Protein AF-A0A7J9JDZ5-F1 (afdb_monomer)

Secondary structure (DSSP, 8-state):
-HHHHHHHHTT--TT-EEEEEESHHHHHHHHHHHHHGGG--EEEEEE-SHHIIIIITSS-EEEEEETTEEEEEEEE---S-B---GGGGGGS-HHHHHHHHHHHHHHHHHH-HHHHHHHHHHHHHHH--HHHHHHHHHHHTTS---SS--SSHHHHHHHHHHHHTTT------HHHHHHHHHHHHHHHHHHHHH-TT-SSGGGGGGTTHHHHHHHHHHH-BTTB-HHHHHHHHHHHHHHHHHHTT-S-HHHHHHHHHHHHHTT--SS--TT--HHHHHHHHTT-TT-BTTB--EEEE-SSTT-EEEES-S-HHHHHHHHHHH---

Structure (mmCIF, N/CA/C/O backbone):
data_AF-A0A7J9JDZ5-F1
#
_entry.id   AF-A0A7J9JDZ5-F1
#
loop_
_atom_site.group_PDB
_atom_site.id
_atom_site.type_symbol
_atom_site.label_atom_id
_atom_site.label_alt_id
_atom_site.label_comp_id
_atom_site.label_asym_id
_atom_site.label_entity_id
_atom_site.label_seq_id
_atom_site.pdbx_PDB_ins_code
_atom_site.Cartn_x
_atom_site.Cartn_y
_atom_site.Cartn_z
_atom_site.occupancy
_atom_site.B_iso_or_equiv
_atom_site.auth_seq_id
_atom_site.auth_comp_id
_atom_site.auth_asym_id
_atom_site.auth_atom_id
_atom_site.pdbx_PDB_model_num
ATOM 1 N N . MET A 1 1 ? 13.372 10.792 -18.628 1.00 85.94 1 MET A N 1
ATOM 2 C CA . MET A 1 1 ? 13.812 10.276 -19.942 1.00 85.94 1 MET A CA 1
ATOM 3 C C . MET A 1 1 ? 15.050 9.382 -19.885 1.00 85.94 1 MET A C 1
ATOM 5 O O . MET A 1 1 ? 15.079 8.451 -20.669 1.00 85.94 1 MET A O 1
ATOM 9 N N . LYS A 1 2 ? 15.978 9.537 -18.919 1.00 97.88 2 LYS A N 1
ATOM 10 C CA . LYS A 1 2 ? 17.239 8.760 -18.815 1.00 97.88 2 LYS A CA 1
ATOM 11 C C . LYS A 1 2 ? 17.184 7.266 -19.193 1.00 97.88 2 LYS A C 1
ATOM 13 O O . LYS A 1 2 ? 18.073 6.801 -19.894 1.00 97.88 2 LYS A O 1
ATOM 18 N N . VAL A 1 3 ? 16.179 6.511 -18.730 1.00 98.31 3 VAL A N 1
ATOM 19 C CA . VAL A 1 3 ? 16.043 5.074 -19.063 1.00 98.31 3 VAL A CA 1
ATOM 20 C C . VAL A 1 3 ? 15.794 4.865 -20.561 1.00 98.31 3 VAL A C 1
ATOM 22 O O . VAL A 1 3 ? 16.431 4.012 -21.172 1.00 98.31 3 VAL A O 1
ATOM 25 N N . PHE A 1 4 ? 14.911 5.664 -21.163 1.00 98.56 4 PHE A N 1
ATOM 26 C CA . PHE A 1 4 ? 14.637 5.617 -22.600 1.00 98.56 4 PHE A CA 1
ATOM 27 C C . PHE A 1 4 ? 15.853 6.051 -23.415 1.00 98.56 4 PHE A C 1
ATOM 29 O O . PHE A 1 4 ? 16.204 5.367 -24.371 1.00 98.56 4 PHE A O 1
ATOM 36 N N . ASP A 1 5 ? 16.517 7.135 -23.003 1.00 98.56 5 ASP A N 1
ATOM 37 C CA . ASP A 1 5 ? 17.716 7.644 -23.676 1.00 98.56 5 ASP A CA 1
ATOM 38 C C . ASP A 1 5 ? 18.792 6.550 -23.714 1.00 98.56 5 ASP A C 1
ATOM 40 O O . ASP A 1 5 ? 19.264 6.171 -24.786 1.00 98.56 5 ASP A O 1
ATOM 44 N N . LYS A 1 6 ? 19.065 5.920 -22.562 1.00 98.62 6 LYS A N 1
ATOM 45 C CA . LYS A 1 6 ? 20.019 4.813 -22.462 1.00 98.62 6 LYS A CA 1
ATOM 46 C C . LYS A 1 6 ? 19.635 3.615 -23.336 1.00 98.62 6 LYS A C 1
ATOM 48 O O . LYS A 1 6 ? 20.502 3.032 -23.985 1.00 98.62 6 LYS A O 1
ATOM 53 N N . ALA A 1 7 ? 18.357 3.236 -23.357 1.00 98.50 7 ALA A N 1
ATOM 54 C CA . ALA A 1 7 ? 17.875 2.118 -24.166 1.00 98.50 7 ALA A CA 1
ATOM 55 C C . ALA A 1 7 ? 18.051 2.374 -25.675 1.00 98.50 7 ALA A C 1
ATOM 57 O O . ALA A 1 7 ? 18.469 1.474 -26.406 1.00 98.50 7 ALA A O 1
ATOM 58 N N . ILE A 1 8 ? 17.791 3.604 -26.133 1.00 98.50 8 ILE A N 1
ATOM 59 C CA . ILE A 1 8 ? 17.953 4.018 -27.535 1.00 98.50 8 ILE A CA 1
ATOM 60 C C . ILE A 1 8 ? 19.436 4.105 -27.913 1.00 98.50 8 ILE A C 1
ATOM 62 O O . ILE A 1 8 ? 19.833 3.569 -28.947 1.00 98.50 8 ILE A O 1
ATOM 66 N N . GLU A 1 9 ? 20.268 4.725 -27.072 1.00 98.62 9 GLU A N 1
ATOM 67 C CA . GLU A 1 9 ? 21.723 4.815 -27.269 1.00 98.62 9 GLU A CA 1
ATOM 68 C C . GLU A 1 9 ? 22.368 3.430 -27.389 1.00 98.62 9 GLU A C 1
ATOM 70 O O . GLU A 1 9 ? 23.235 3.206 -28.234 1.00 98.62 9 GLU A O 1
ATOM 75 N N . SER A 1 10 ? 21.913 2.478 -26.570 1.00 98.62 10 SER A N 1
ATOM 76 C CA . SER A 1 10 ? 22.345 1.079 -26.613 1.00 98.62 10 SER A CA 1
ATOM 77 C C . SER A 1 10 ? 21.663 0.250 -27.705 1.00 98.62 10 SER A C 1
ATOM 79 O O . SER A 1 10 ? 21.951 -0.939 -27.816 1.00 98.62 10 SER A O 1
ATOM 81 N N . ARG A 1 11 ? 20.808 0.866 -28.533 1.00 98.38 11 ARG A N 1
ATOM 82 C CA . ARG A 1 11 ? 20.099 0.234 -29.656 1.00 98.38 11 ARG A CA 1
ATOM 83 C C . ARG A 1 11 ? 19.308 -1.010 -29.242 1.00 98.38 11 ARG A C 1
ATOM 85 O O . ARG A 1 11 ? 19.261 -1.985 -29.989 1.00 98.38 11 ARG A O 1
ATOM 92 N N . LEU A 1 12 ? 18.698 -0.979 -28.055 1.00 98.75 12 LEU A N 1
ATOM 93 C CA . LEU A 1 12 ? 17.811 -2.052 -27.614 1.00 98.75 12 LEU A CA 1
ATOM 94 C C . LEU A 1 12 ? 16.600 -2.148 -28.551 1.00 98.75 12 LEU A C 1
ATOM 96 O O . LEU A 1 12 ? 16.031 -1.134 -28.959 1.00 98.75 12 LEU A O 1
ATOM 100 N N . ASP A 1 13 ? 16.204 -3.375 -28.876 1.00 98.44 13 ASP A N 1
ATOM 101 C CA . ASP A 1 13 ? 15.053 -3.665 -29.728 1.00 98.44 13 ASP A CA 1
ATOM 102 C C . ASP A 1 13 ? 13.880 -4.264 -28.929 1.00 98.44 13 ASP A C 1
ATOM 104 O O . ASP A 1 13 ? 13.924 -4.400 -27.707 1.00 98.44 13 ASP A O 1
ATOM 108 N N . ARG A 1 14 ? 12.797 -4.632 -29.624 1.00 98.31 14 ARG A N 1
ATOM 109 C CA . ARG A 1 14 ? 11.554 -5.128 -29.004 1.00 98.31 14 ARG A CA 1
ATOM 110 C C . ARG A 1 14 ? 11.692 -6.471 -28.272 1.00 98.31 14 ARG A C 1
ATOM 112 O O . ARG A 1 14 ? 10.744 -6.890 -27.615 1.00 98.31 14 ARG A O 1
ATOM 119 N N . ARG A 1 15 ? 12.815 -7.174 -28.422 1.00 98.44 15 ARG A N 1
ATOM 120 C CA . ARG A 1 15 ? 13.128 -8.432 -27.732 1.00 98.44 15 ARG A CA 1
ATOM 121 C C . ARG A 1 15 ? 13.965 -8.222 -26.473 1.00 98.44 15 ARG A C 1
ATOM 123 O O . ARG A 1 15 ? 14.227 -9.205 -25.786 1.00 98.44 15 ARG A O 1
ATOM 130 N N . CYS A 1 16 ? 14.376 -6.991 -26.155 1.00 98.75 16 CYS A N 1
ATOM 131 C CA . CYS A 1 16 ? 15.069 -6.732 -24.899 1.00 98.75 16 CYS A CA 1
ATOM 132 C C . CYS A 1 16 ? 14.164 -7.020 -23.692 1.00 98.75 16 CYS A C 1
ATOM 134 O O . CYS A 1 16 ? 12.936 -6.944 -23.785 1.00 98.75 16 CYS A O 1
ATOM 136 N N . THR A 1 17 ? 14.791 -7.274 -22.546 1.00 98.81 17 THR A N 1
ATOM 137 C CA . THR A 1 17 ? 14.101 -7.432 -21.265 1.00 98.81 17 THR A CA 1
ATOM 138 C C . THR A 1 17 ? 14.648 -6.417 -20.278 1.00 98.81 17 THR A C 1
ATOM 140 O O . THR A 1 17 ? 15.858 -6.351 -20.065 1.00 98.81 17 THR A O 1
ATOM 143 N N . PHE A 1 18 ? 13.769 -5.634 -19.664 1.00 98.88 18 PHE A N 1
ATOM 144 C CA . PHE A 1 18 ? 14.145 -4.763 -18.555 1.00 98.88 18 PHE A CA 1
ATOM 145 C C . PHE A 1 18 ? 14.113 -5.556 -17.242 1.00 98.88 18 PHE A C 1
ATOM 147 O O . PHE A 1 18 ? 13.209 -6.354 -17.006 1.00 98.88 18 PHE A O 1
ATOM 154 N N . VAL A 1 19 ? 15.103 -5.351 -16.376 1.00 98.88 19 VAL A N 1
ATOM 155 C CA . VAL A 1 19 ? 15.173 -6.004 -15.060 1.00 98.88 19 VAL A CA 1
ATOM 156 C C . VAL A 1 19 ? 15.009 -4.930 -13.994 1.00 98.88 19 VAL A C 1
ATOM 158 O O . VAL A 1 19 ? 15.863 -4.056 -13.854 1.00 98.88 19 VAL A O 1
ATOM 161 N N . ALA A 1 20 ? 13.900 -4.967 -13.258 1.00 98.75 20 ALA A N 1
ATOM 162 C CA . ALA A 1 20 ? 13.652 -4.064 -12.142 1.00 98.75 20 ALA A CA 1
ATOM 163 C C . ALA A 1 20 ? 14.274 -4.642 -10.862 1.00 98.75 20 ALA A C 1
ATOM 165 O O . ALA A 1 20 ? 13.637 -5.424 -10.165 1.00 98.75 20 ALA A O 1
ATOM 166 N N . LEU A 1 21 ? 15.528 -4.281 -10.579 1.00 98.75 21 LEU A N 1
ATOM 167 C CA . LEU A 1 21 ? 16.235 -4.671 -9.355 1.00 98.75 21 LEU A CA 1
ATOM 168 C C . LEU A 1 21 ? 16.164 -3.538 -8.325 1.00 98.75 21 LEU A C 1
ATOM 170 O O . LEU A 1 21 ? 16.843 -2.521 -8.480 1.00 98.75 21 LEU A O 1
ATOM 174 N N . GLY A 1 22 ? 15.339 -3.695 -7.290 1.00 98.44 22 GLY A N 1
ATOM 175 C CA . GLY A 1 22 ? 15.199 -2.693 -6.233 1.00 98.44 22 GLY A CA 1
ATOM 176 C C . GLY A 1 22 ? 13.865 -2.753 -5.488 1.00 98.44 22 GLY A C 1
ATOM 177 O O . GLY A 1 22 ? 13.127 -3.730 -5.565 1.00 98.44 22 GLY A O 1
ATOM 178 N N . GLY A 1 23 ? 13.543 -1.680 -4.761 1.00 98.19 23 GLY A N 1
ATOM 179 C CA . GLY A 1 23 ? 12.236 -1.508 -4.117 1.00 98.19 23 GLY A CA 1
ATOM 180 C C . GLY A 1 23 ? 11.130 -1.058 -5.080 1.00 98.19 23 GLY A C 1
ATOM 181 O O . GLY A 1 23 ? 11.342 -0.922 -6.286 1.00 98.19 23 GLY A O 1
ATOM 182 N N . GLY A 1 24 ? 9.955 -0.740 -4.529 1.00 97.44 24 GLY A N 1
ATOM 183 C CA . GLY A 1 24 ? 8.766 -0.364 -5.309 1.00 97.44 24 GLY A CA 1
ATOM 184 C C . GLY A 1 24 ? 8.961 0.838 -6.237 1.00 97.44 24 GLY A C 1
ATOM 185 O O . GLY A 1 24 ? 8.431 0.844 -7.339 1.00 97.44 24 GLY A O 1
ATOM 186 N N . VAL A 1 25 ? 9.804 1.809 -5.862 1.00 97.31 25 VAL A N 1
ATOM 187 C CA . VAL A 1 25 ? 10.149 2.948 -6.737 1.00 97.31 25 VAL A CA 1
ATOM 188 C C . VAL A 1 25 ? 10.800 2.474 -8.041 1.00 97.31 25 VAL A C 1
ATOM 190 O O . VAL A 1 25 ? 10.426 2.926 -9.122 1.00 97.31 25 VAL A O 1
ATOM 193 N N . ILE A 1 26 ? 11.757 1.542 -7.958 1.00 98.50 26 ILE A N 1
ATOM 194 C CA . ILE A 1 26 ? 12.403 0.967 -9.144 1.00 98.50 26 ILE A CA 1
ATOM 195 C C . ILE A 1 26 ? 11.412 0.100 -9.918 1.00 98.50 26 ILE A C 1
ATOM 197 O O . ILE A 1 26 ? 11.374 0.197 -11.143 1.00 98.50 26 ILE A O 1
ATOM 201 N N . GLY A 1 27 ? 10.595 -0.694 -9.223 1.00 98.56 27 GLY A N 1
ATOM 202 C CA . GLY A 1 27 ? 9.544 -1.510 -9.831 1.00 98.56 27 GLY A CA 1
ATOM 203 C C . GLY A 1 27 ? 8.580 -0.687 -10.689 1.00 98.56 27 GLY A C 1
ATOM 204 O O . GLY A 1 27 ? 8.399 -0.990 -11.869 1.00 98.56 27 GLY A O 1
ATOM 205 N N . ASP A 1 28 ? 8.027 0.389 -10.130 1.00 98.38 28 ASP A N 1
ATOM 206 C CA . ASP A 1 28 ? 7.063 1.260 -10.805 1.00 98.38 28 ASP A CA 1
ATOM 207 C C . ASP A 1 28 ? 7.698 1.995 -11.993 1.00 98.38 28 ASP A C 1
ATOM 209 O O . ASP A 1 28 ? 7.141 1.990 -13.096 1.00 98.38 28 ASP A O 1
ATOM 213 N N . MET A 1 29 ? 8.885 2.584 -11.802 1.00 98.62 29 MET A N 1
ATOM 214 C CA . MET A 1 29 ? 9.582 3.335 -12.852 1.00 98.62 29 MET A CA 1
ATOM 215 C C . MET A 1 29 ? 10.056 2.433 -13.996 1.00 98.62 29 MET A C 1
ATOM 217 O O . MET A 1 29 ? 9.885 2.775 -15.168 1.00 98.62 29 MET A O 1
ATOM 221 N N . CYS A 1 30 ? 10.665 1.289 -13.671 1.00 98.75 30 CYS A N 1
ATOM 222 C CA . CYS A 1 30 ? 11.165 0.332 -14.656 1.00 98.75 30 CYS A CA 1
ATOM 223 C C . CYS A 1 30 ? 10.008 -0.323 -15.413 1.00 98.75 30 CYS A C 1
ATOM 225 O O . CYS A 1 30 ? 10.045 -0.389 -16.641 1.00 98.75 30 CYS A O 1
ATOM 227 N N . GLY A 1 31 ? 8.947 -0.721 -14.705 1.00 98.69 31 GLY A N 1
ATOM 228 C CA . GLY A 1 31 ? 7.746 -1.282 -15.314 1.00 98.69 31 GLY A CA 1
ATOM 229 C C . GLY A 1 31 ? 7.058 -0.298 -16.263 1.00 98.69 31 GLY A C 1
ATOM 230 O O . GLY A 1 31 ? 6.699 -0.673 -17.378 1.00 98.69 31 GLY A O 1
ATOM 231 N N . PHE A 1 32 ? 6.953 0.983 -15.890 1.00 98.69 32 PHE A N 1
ATOM 232 C CA . PHE A 1 32 ? 6.351 1.998 -16.760 1.00 98.69 32 PHE A CA 1
ATOM 233 C C . PHE A 1 32 ? 7.227 2.297 -17.981 1.00 98.69 32 PHE A C 1
ATOM 235 O O . PHE A 1 32 ? 6.722 2.482 -19.095 1.00 98.69 32 PHE A O 1
ATOM 242 N N . ALA A 1 33 ? 8.551 2.294 -17.797 1.00 98.69 33 ALA A N 1
ATOM 243 C CA . ALA A 1 33 ? 9.492 2.393 -18.902 1.00 98.69 33 ALA A CA 1
ATOM 244 C C . ALA A 1 33 ? 9.367 1.192 -19.853 1.00 98.69 33 ALA A C 1
ATOM 246 O O . ALA A 1 33 ? 9.296 1.397 -21.061 1.00 98.69 33 ALA A O 1
ATOM 247 N N . ALA A 1 34 ? 9.257 -0.034 -19.338 1.00 98.75 34 ALA A N 1
ATOM 248 C CA . ALA A 1 34 ? 9.057 -1.234 -20.147 1.00 98.75 34 ALA A CA 1
ATOM 249 C C . ALA A 1 34 ? 7.720 -1.213 -20.906 1.00 98.75 34 ALA A C 1
ATOM 251 O O . ALA A 1 34 ? 7.684 -1.537 -22.092 1.00 98.75 34 ALA A O 1
ATOM 252 N N . ALA A 1 35 ? 6.642 -0.751 -20.265 1.00 98.69 35 ALA A N 1
ATOM 253 C CA . ALA A 1 35 ? 5.330 -0.587 -20.892 1.00 98.69 35 ALA A CA 1
ATOM 254 C C . ALA A 1 35 ? 5.357 0.407 -22.069 1.00 98.69 35 ALA A C 1
ATOM 256 O O . ALA A 1 35 ? 4.650 0.237 -23.063 1.00 98.69 35 ALA A O 1
ATOM 257 N N . SER A 1 36 ? 6.180 1.453 -21.957 1.00 98.62 36 SER A N 1
ATOM 258 C CA . SER A 1 36 ? 6.209 2.571 -22.906 1.00 98.62 36 SER A CA 1
ATOM 259 C C . SER A 1 36 ? 7.259 2.405 -24.009 1.00 98.62 36 SER A C 1
ATOM 261 O O . SER A 1 36 ? 7.020 2.780 -25.162 1.00 98.62 36 SER A O 1
ATOM 263 N N . PHE A 1 37 ? 8.432 1.852 -23.685 1.00 98.69 37 PHE A N 1
ATOM 264 C CA . PHE A 1 37 ? 9.548 1.714 -24.617 1.00 98.69 37 PHE A CA 1
ATOM 265 C C . PHE A 1 37 ? 9.153 0.807 -25.783 1.00 98.69 37 PHE A C 1
ATOM 267 O O . PHE A 1 37 ? 8.683 -0.309 -25.584 1.00 98.69 37 PHE A O 1
ATOM 274 N N . LEU A 1 38 ? 9.279 1.319 -27.012 1.00 98.25 38 LEU A N 1
ATOM 275 C CA . LEU A 1 38 ? 8.838 0.641 -28.241 1.00 98.25 38 LEU A CA 1
ATOM 276 C C . LEU A 1 38 ? 7.397 0.085 -28.171 1.00 98.25 38 LEU A C 1
ATOM 278 O O . LEU A 1 38 ? 7.069 -0.886 -28.859 1.00 98.25 38 LEU A O 1
ATOM 282 N N . ARG A 1 39 ? 6.531 0.749 -27.387 1.00 98.50 39 ARG A N 1
ATOM 283 C CA . ARG A 1 39 ? 5.137 0.363 -27.098 1.00 98.50 39 ARG A CA 1
ATOM 284 C C . ARG A 1 39 ? 4.992 -0.985 -26.379 1.00 98.50 39 ARG A C 1
ATOM 286 O O . ARG A 1 39 ? 4.007 -1.688 -26.601 1.00 98.50 39 ARG A O 1
ATOM 293 N N . GLY A 1 40 ? 5.973 -1.345 -25.560 1.00 98.50 40 GLY A N 1
ATOM 294 C CA . GLY A 1 40 ? 5.953 -2.546 -24.737 1.00 98.50 40 GLY A CA 1
ATOM 295 C C . GLY A 1 40 ? 7.103 -3.483 -25.079 1.00 98.50 40 GLY A C 1
ATOM 296 O O . GLY A 1 40 ? 7.184 -4.003 -26.198 1.00 98.50 40 GLY A O 1
ATOM 297 N N . VAL A 1 41 ? 7.949 -3.728 -24.084 1.00 98.81 41 VAL A N 1
ATOM 298 C CA . VAL A 1 41 ? 8.982 -4.768 -24.070 1.00 98.81 41 VAL A CA 1
ATOM 299 C C . VAL A 1 41 ? 8.868 -5.588 -22.792 1.00 98.81 41 VAL A C 1
ATOM 301 O O . VAL A 1 41 ? 8.321 -5.127 -21.793 1.00 98.81 41 VAL A O 1
ATOM 304 N N . ASN A 1 42 ? 9.413 -6.800 -22.800 1.00 98.81 42 ASN A N 1
ATOM 305 C CA . ASN A 1 42 ? 9.383 -7.657 -21.621 1.00 98.81 42 ASN A CA 1
ATOM 306 C C . ASN A 1 42 ? 10.085 -6.996 -20.427 1.00 98.81 42 ASN A C 1
ATOM 308 O O . ASN A 1 42 ? 11.077 -6.280 -20.582 1.00 98.81 42 ASN A O 1
ATOM 312 N N . PHE A 1 43 ? 9.618 -7.303 -19.220 1.00 98.81 43 PHE A N 1
ATOM 313 C CA . PHE A 1 43 ? 10.360 -6.995 -18.004 1.00 98.81 43 PHE A CA 1
ATOM 314 C C . PHE A 1 43 ? 10.128 -8.032 -16.909 1.00 98.81 43 PHE A C 1
ATOM 316 O O .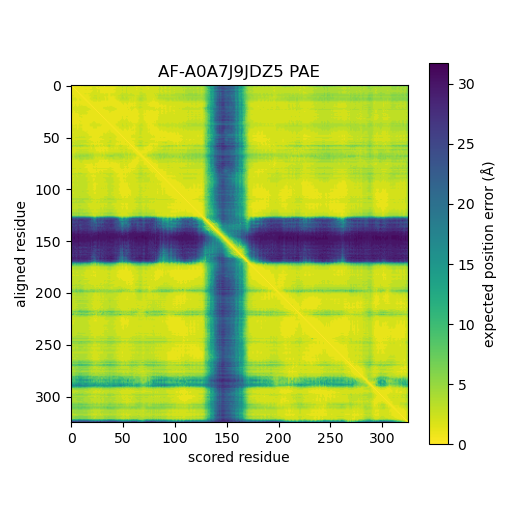 PHE A 1 43 ? 9.153 -8.783 -16.950 1.00 98.81 43 PHE A O 1
ATOM 323 N N . VAL A 1 44 ? 11.036 -8.067 -15.940 1.00 98.75 44 VAL A N 1
ATOM 324 C CA . VAL A 1 44 ? 10.964 -8.915 -14.743 1.00 98.75 44 VAL A CA 1
ATOM 325 C C . VAL A 1 44 ? 11.167 -8.067 -13.490 1.00 98.75 44 VAL A C 1
ATOM 327 O O . VAL A 1 44 ? 11.878 -7.060 -13.527 1.00 98.75 44 VAL A O 1
ATOM 330 N N . GLN A 1 45 ? 10.547 -8.478 -12.386 1.00 98.81 45 GLN A N 1
ATOM 331 C CA . GLN A 1 45 ? 10.695 -7.841 -11.075 1.00 98.81 45 GLN A CA 1
ATOM 332 C C . GLN A 1 45 ? 11.642 -8.662 -10.196 1.00 98.81 45 GLN A C 1
ATOM 334 O O . GLN A 1 45 ? 11.425 -9.860 -10.020 1.00 98.81 45 GLN A O 1
ATOM 339 N N . ILE A 1 46 ? 12.647 -8.011 -9.611 1.00 98.75 46 ILE A N 1
ATOM 340 C CA . ILE A 1 46 ? 13.515 -8.565 -8.564 1.00 98.75 46 ILE A CA 1
ATOM 341 C C . ILE A 1 46 ? 13.410 -7.630 -7.344 1.00 98.75 46 ILE A C 1
ATOM 343 O O . ILE A 1 46 ? 14.230 -6.718 -7.183 1.00 98.75 46 ILE A O 1
ATOM 347 N N . PRO A 1 47 ? 12.340 -7.773 -6.537 1.00 98.69 47 PRO A N 1
ATOM 348 C CA . PRO A 1 47 ? 12.065 -6.890 -5.408 1.00 98.69 47 PRO A CA 1
ATOM 349 C C . PRO A 1 47 ? 13.025 -7.105 -4.230 1.00 98.69 47 PRO A C 1
ATOM 351 O O . PRO A 1 47 ? 13.132 -8.208 -3.698 1.00 98.69 47 PRO A O 1
ATOM 354 N N . THR A 1 48 ? 13.651 -6.024 -3.759 1.00 98.31 48 THR A N 1
ATOM 355 C CA . THR A 1 48 ? 14.676 -6.060 -2.690 1.00 98.31 48 THR A CA 1
ATOM 356 C C . THR A 1 48 ? 14.244 -5.383 -1.386 1.00 98.31 48 THR A C 1
ATOM 358 O O . THR A 1 48 ? 15.073 -5.078 -0.534 1.00 98.31 48 THR A O 1
ATOM 361 N N . THR A 1 49 ? 12.957 -5.065 -1.237 1.00 98.44 49 THR A N 1
ATOM 362 C CA . THR A 1 49 ? 12.390 -4.496 -0.005 1.00 98.44 49 THR A CA 1
ATOM 363 C C . THR A 1 49 ? 11.147 -5.278 0.390 1.00 98.44 49 THR A C 1
ATOM 365 O O . THR A 1 49 ? 10.466 -5.805 -0.490 1.00 98.44 49 THR A O 1
ATOM 368 N N . VAL A 1 50 ? 10.793 -5.313 1.680 1.00 97.88 50 VAL A N 1
ATOM 369 C CA . VAL A 1 50 ? 9.554 -5.981 2.127 1.00 97.88 50 VAL A CA 1
ATOM 370 C C . VAL A 1 50 ? 8.346 -5.415 1.386 1.00 97.88 50 VAL A C 1
ATOM 372 O O . VAL A 1 50 ? 7.602 -6.172 0.778 1.00 97.88 50 VAL A O 1
ATOM 375 N N . MET A 1 51 ? 8.227 -4.085 1.320 1.00 98.00 51 MET A N 1
ATOM 376 C CA . MET A 1 51 ? 7.199 -3.373 0.549 1.00 98.00 51 MET A CA 1
ATOM 377 C C . MET A 1 51 ? 7.079 -3.878 -0.903 1.00 98.00 51 MET A C 1
ATOM 379 O O . MET A 1 51 ? 5.984 -4.027 -1.445 1.00 98.00 51 MET A O 1
ATOM 383 N N . ALA A 1 52 ? 8.207 -4.142 -1.565 1.00 98.38 52 ALA A N 1
ATOM 384 C CA . ALA A 1 52 ? 8.209 -4.639 -2.934 1.00 98.38 52 ALA A CA 1
ATOM 385 C C . ALA A 1 52 ? 7.857 -6.121 -3.031 1.00 98.38 52 ALA A C 1
ATOM 387 O O . ALA A 1 52 ? 7.102 -6.500 -3.925 1.00 98.38 52 ALA A O 1
ATOM 388 N N . GLN A 1 53 ? 8.356 -6.940 -2.110 1.00 98.62 53 GLN A N 1
ATOM 389 C CA . GLN A 1 53 ? 8.129 -8.384 -2.093 1.00 98.62 53 GLN A CA 1
ATOM 390 C C . GLN A 1 53 ? 6.678 -8.736 -1.750 1.00 98.62 53 GLN A C 1
ATOM 392 O O . GLN A 1 53 ? 6.120 -9.646 -2.351 1.00 98.62 53 GLN A O 1
ATOM 397 N N . VAL A 1 54 ? 6.047 -7.996 -0.835 1.00 98.25 54 VAL A N 1
ATOM 398 C CA . VAL A 1 54 ? 4.674 -8.266 -0.371 1.00 98.25 54 VAL A CA 1
ATOM 399 C C . VAL A 1 54 ? 3.609 -7.574 -1.220 1.00 98.25 54 VAL A C 1
ATOM 401 O O . VAL A 1 54 ? 2.462 -8.015 -1.239 1.00 98.25 54 VAL A O 1
ATOM 404 N N . ASP A 1 55 ? 3.967 -6.478 -1.900 1.00 97.88 55 ASP A N 1
ATOM 405 C CA . ASP A 1 55 ? 2.995 -5.613 -2.558 1.00 97.88 55 ASP A CA 1
ATOM 406 C C . ASP A 1 55 ? 3.434 -5.148 -3.956 1.00 97.88 55 ASP A C 1
ATOM 408 O O . ASP A 1 55 ? 2.939 -5.674 -4.956 1.00 97.88 55 ASP A O 1
ATOM 412 N N . SER A 1 56 ? 4.307 -4.144 -4.069 1.00 96.31 56 SER A N 1
ATOM 413 C CA . SER A 1 56 ? 4.444 -3.373 -5.326 1.00 96.31 56 SER A CA 1
ATOM 414 C C . SER A 1 56 ? 4.961 -4.165 -6.537 1.00 96.31 56 SER A C 1
ATOM 416 O O . SER A 1 56 ? 4.610 -3.831 -7.667 1.00 96.31 56 SER A O 1
ATOM 418 N N . SER A 1 57 ? 5.708 -5.257 -6.347 1.00 97.06 57 SER A N 1
ATOM 419 C CA . SER A 1 57 ? 6.155 -6.095 -7.474 1.00 97.06 57 SER A CA 1
ATOM 420 C C . SER A 1 57 ? 5.043 -6.945 -8.102 1.00 97.06 57 SER A C 1
ATOM 422 O O . SER A 1 57 ? 5.188 -7.397 -9.241 1.00 97.06 57 SER A O 1
ATOM 424 N N . VAL A 1 58 ? 3.921 -7.145 -7.400 1.00 96.81 58 VAL A N 1
ATOM 425 C CA . VAL A 1 58 ? 2.821 -8.012 -7.833 1.00 96.81 58 VAL A CA 1
ATOM 426 C C . VAL A 1 58 ? 1.649 -7.186 -8.378 1.00 96.81 58 VAL A C 1
ATOM 428 O O . VAL A 1 58 ? 1.091 -6.297 -7.729 1.00 96.81 58 VAL A O 1
ATOM 431 N N . GLY A 1 59 ? 1.232 -7.531 -9.597 1.00 93.44 59 GLY A N 1
ATOM 432 C CA . GLY A 1 59 ? -0.004 -7.070 -10.226 1.00 93.44 59 GLY A CA 1
ATOM 433 C C . GLY A 1 59 ? 0.127 -5.934 -11.237 1.00 93.44 59 GLY A C 1
ATOM 434 O O . GLY A 1 59 ? -0.901 -5.402 -11.665 1.00 93.44 59 GLY A O 1
ATOM 435 N N . GLY A 1 60 ? 1.346 -5.543 -11.608 1.00 95.62 60 GLY A N 1
ATOM 436 C CA . GLY A 1 60 ? 1.594 -4.764 -12.823 1.00 95.62 60 GLY A CA 1
ATOM 437 C C . GLY A 1 60 ? 1.064 -3.330 -12.816 1.00 95.62 60 GLY A C 1
ATOM 438 O O . GLY A 1 60 ? 0.870 -2.759 -13.882 1.00 95.62 60 GLY A O 1
ATOM 439 N N . LYS A 1 61 ? 0.807 -2.723 -11.651 1.00 97.19 61 LYS A N 1
ATOM 440 C CA . LYS A 1 61 ? 0.621 -1.266 -11.582 1.00 97.19 61 LYS A CA 1
ATOM 441 C C . LYS A 1 61 ? 1.998 -0.627 -11.668 1.00 97.19 61 LYS A C 1
ATOM 443 O O . LYS A 1 61 ? 2.853 -0.937 -10.856 1.00 97.19 61 LYS A O 1
ATOM 448 N N . THR A 1 62 ? 2.201 0.229 -12.659 1.00 98.12 62 THR A N 1
ATOM 449 C CA . THR A 1 62 ? 3.480 0.902 -12.900 1.00 98.12 62 THR A CA 1
ATOM 450 C C . THR A 1 62 ? 3.226 2.382 -13.127 1.00 98.12 62 THR A C 1
ATOM 452 O O . THR A 1 62 ? 2.153 2.750 -13.616 1.00 98.12 62 THR A O 1
ATOM 455 N N . GLY A 1 63 ? 4.178 3.248 -12.793 1.00 96.94 63 GLY A N 1
ATOM 456 C CA . GLY A 1 63 ? 3.990 4.673 -13.019 1.00 96.94 63 GLY A CA 1
ATOM 457 C C . GLY A 1 63 ? 5.010 5.571 -12.349 1.00 96.94 63 GLY A C 1
ATOM 458 O O . GLY A 1 63 ? 6.075 5.145 -11.910 1.00 96.94 63 GLY A O 1
ATOM 459 N N . ILE A 1 64 ? 4.666 6.852 -12.333 1.00 96.00 64 ILE A N 1
ATOM 460 C CA . ILE A 1 64 ? 5.450 7.938 -11.762 1.00 96.00 64 ILE A CA 1
ATOM 461 C C . ILE A 1 64 ? 4.533 8.950 -11.074 1.00 96.00 64 ILE A C 1
ATOM 463 O O . ILE A 1 64 ? 3.343 9.082 -11.385 1.00 96.00 64 ILE A O 1
ATOM 467 N N . ASN A 1 65 ? 5.118 9.700 -10.147 1.00 93.12 65 ASN A N 1
ATOM 468 C CA . ASN A 1 65 ? 4.445 10.803 -9.477 1.00 93.12 65 ASN A CA 1
ATOM 469 C C . ASN A 1 65 ? 4.386 12.044 -10.371 1.00 93.12 65 ASN A C 1
ATOM 471 O O . ASN A 1 65 ? 5.267 12.292 -11.195 1.00 93.12 65 ASN A O 1
ATOM 475 N N . HIS A 1 66 ? 3.368 12.861 -10.131 1.00 90.44 66 HIS A N 1
ATOM 476 C CA . HIS A 1 66 ? 3.316 14.256 -10.547 1.00 90.44 66 HIS A CA 1
ATOM 477 C C . HIS A 1 66 ? 3.493 15.134 -9.289 1.00 90.44 66 HIS A C 1
ATOM 479 O O . HIS A 1 66 ? 3.134 14.685 -8.196 1.00 90.44 66 HIS A O 1
ATOM 485 N N . PRO A 1 67 ? 3.990 16.385 -9.381 1.00 86.31 67 PRO A N 1
ATOM 486 C CA . PRO A 1 67 ? 4.082 17.271 -8.214 1.00 86.31 67 PRO A CA 1
ATOM 487 C C . PRO A 1 67 ? 2.763 17.451 -7.448 1.00 86.31 67 PRO A C 1
ATOM 489 O O . PRO A 1 67 ? 2.781 17.706 -6.253 1.00 86.31 67 PRO A O 1
ATOM 492 N N . LEU A 1 68 ? 1.627 17.284 -8.134 1.00 83.88 68 LEU A N 1
ATOM 493 C CA . LEU A 1 68 ? 0.285 17.413 -7.555 1.00 83.88 68 LEU A CA 1
ATOM 494 C C . LEU A 1 68 ? -0.315 16.097 -7.038 1.00 83.88 68 LEU A C 1
ATOM 496 O O . LEU A 1 68 ? -1.426 16.115 -6.523 1.00 83.88 68 LEU A O 1
ATOM 500 N N . GLY A 1 69 ? 0.356 14.953 -7.198 1.00 80.00 69 GLY A N 1
ATOM 501 C CA . GLY A 1 69 ? -0.181 13.701 -6.671 1.00 80.00 69 GLY A CA 1
ATOM 502 C C . GLY A 1 69 ? 0.580 12.440 -7.063 1.00 80.00 69 GLY A C 1
ATOM 503 O O . GLY A 1 69 ? 1.318 12.384 -8.056 1.00 80.00 69 GLY A O 1
ATOM 504 N N . LYS A 1 70 ? 0.379 11.407 -6.246 1.00 86.81 70 LYS A N 1
ATOM 505 C CA . LYS A 1 70 ? 1.114 10.146 -6.316 1.00 86.81 70 LYS A CA 1
ATOM 506 C C . LYS A 1 70 ? 0.571 9.227 -7.415 1.00 86.81 70 LYS A C 1
ATOM 508 O O . LYS A 1 70 ? -0.639 9.029 -7.544 1.00 86.81 70 LYS A O 1
ATOM 513 N N . ASN A 1 71 ? 1.474 8.610 -8.178 1.00 89.25 71 ASN A N 1
ATOM 514 C CA . ASN A 1 71 ? 1.176 7.586 -9.187 1.00 89.25 71 ASN A CA 1
ATOM 515 C C . ASN A 1 71 ? 0.100 7.995 -10.217 1.00 89.25 71 ASN A C 1
ATOM 517 O O . ASN A 1 71 ? -0.687 7.151 -10.652 1.00 89.25 71 ASN A O 1
ATOM 521 N N . LEU A 1 72 ? 0.010 9.281 -10.574 1.00 88.25 72 LEU A N 1
ATOM 522 C CA . LEU A 1 72 ? -1.037 9.798 -11.468 1.00 88.25 72 LEU A CA 1
ATOM 523 C C . LEU A 1 72 ? -0.808 9.447 -12.944 1.00 88.25 72 LEU A C 1
ATOM 525 O O . LEU A 1 72 ? -1.764 9.392 -13.711 1.00 88.25 72 LEU A O 1
ATOM 529 N N . ILE A 1 73 ? 0.440 9.195 -13.342 1.00 95.19 73 ILE A N 1
ATOM 530 C CA . ILE A 1 73 ? 0.813 8.856 -14.719 1.00 95.19 73 ILE A CA 1
ATOM 531 C C . ILE A 1 73 ? 1.427 7.462 -14.697 1.00 95.19 73 ILE A C 1
ATOM 533 O O . ILE A 1 73 ? 2.392 7.227 -13.973 1.00 95.19 73 ILE A O 1
ATOM 537 N N . GLY A 1 74 ? 0.881 6.529 -15.473 1.00 97.19 74 GLY A N 1
ATOM 538 C CA . GLY A 1 74 ? 1.323 5.142 -15.413 1.00 97.19 74 GLY A CA 1
ATOM 539 C C . GLY A 1 74 ? 0.647 4.220 -16.416 1.00 97.19 74 GLY A C 1
ATOM 540 O O . GLY A 1 74 ? -0.088 4.665 -17.297 1.00 97.19 74 GLY A O 1
ATOM 541 N N . ALA A 1 75 ? 0.905 2.923 -16.266 1.00 97.94 75 ALA A N 1
ATOM 542 C CA . ALA A 1 75 ? 0.323 1.862 -17.077 1.00 97.94 75 ALA A CA 1
ATOM 543 C C . ALA A 1 75 ? 0.065 0.604 -16.236 1.00 97.94 75 ALA A C 1
ATOM 545 O O . ALA A 1 75 ? 0.823 0.288 -15.314 1.00 97.94 75 ALA A O 1
ATOM 546 N N . PHE A 1 76 ? -0.979 -0.143 -16.598 1.00 97.88 76 PHE A N 1
ATOM 547 C CA . PHE A 1 76 ? -1.134 -1.534 -16.176 1.00 97.88 76 PHE A CA 1
ATOM 548 C C . PHE A 1 76 ? -0.321 -2.419 -17.130 1.00 97.88 76 PHE A C 1
ATOM 550 O O . PHE A 1 76 ? -0.668 -2.532 -18.307 1.00 97.88 76 PHE A O 1
ATOM 557 N N . TYR A 1 77 ? 0.783 -2.991 -16.649 1.00 98.50 77 TYR A N 1
ATOM 558 C CA . TYR A 1 77 ? 1.722 -3.788 -17.436 1.00 98.50 77 TYR A CA 1
ATOM 559 C C . TYR A 1 77 ? 2.354 -4.890 -16.574 1.00 98.50 77 TYR A C 1
ATOM 561 O O . TYR A 1 77 ? 3.106 -4.606 -15.641 1.00 98.50 77 TYR A O 1
ATOM 569 N N . GLN A 1 78 ? 2.015 -6.153 -16.855 1.00 98.44 78 GLN A N 1
ATOM 570 C CA . GLN A 1 78 ? 2.457 -7.293 -16.045 1.00 98.44 78 GLN A CA 1
ATOM 571 C C . GLN A 1 78 ? 3.917 -7.676 -16.334 1.00 98.44 78 GLN A C 1
ATOM 573 O O . GLN A 1 78 ? 4.309 -7.730 -17.506 1.00 98.44 78 GLN A O 1
ATOM 578 N N . PRO A 1 79 ? 4.721 -7.988 -15.301 1.00 98.44 79 PRO A N 1
ATOM 579 C CA . PRO A 1 79 ? 6.034 -8.586 -15.503 1.00 98.44 79 PRO A CA 1
ATOM 580 C C . PRO A 1 79 ? 5.899 -10.016 -16.036 1.00 98.44 79 PRO A C 1
ATOM 582 O O . PRO A 1 79 ? 4.892 -10.685 -15.817 1.00 98.44 79 PRO A O 1
ATOM 585 N N . GLN A 1 80 ? 6.943 -10.513 -16.698 1.00 98.56 80 GLN A N 1
ATOM 586 C CA . GLN A 1 80 ? 7.016 -11.918 -17.117 1.00 98.56 80 GLN A CA 1
ATOM 587 C C . GLN A 1 80 ? 7.146 -12.859 -15.912 1.00 98.56 80 GLN A C 1
ATOM 589 O O . GLN A 1 80 ? 6.618 -13.967 -15.927 1.00 98.56 80 GLN A O 1
ATOM 594 N N . CYS A 1 81 ? 7.839 -12.411 -14.864 1.00 98.25 81 CYS A N 1
ATOM 595 C CA . CYS A 1 81 ? 7.892 -13.071 -13.567 1.00 98.25 81 CYS A CA 1
ATOM 596 C C . CYS A 1 81 ? 8.291 -12.083 -12.461 1.00 98.25 81 CYS A C 1
ATOM 598 O O . CYS A 1 81 ? 8.817 -10.995 -12.725 1.00 98.25 81 CYS A O 1
ATOM 600 N N . VAL A 1 82 ? 8.049 -12.496 -11.219 1.00 98.62 82 VAL A N 1
ATOM 601 C CA . VAL A 1 82 ? 8.551 -11.848 -10.006 1.00 98.62 82 VAL A CA 1
ATOM 602 C C . VAL A 1 82 ? 9.466 -12.847 -9.307 1.00 98.62 82 VAL A C 1
ATOM 604 O O . VAL A 1 82 ? 9.046 -13.972 -9.039 1.00 98.62 82 VAL A O 1
ATOM 607 N N . LEU A 1 83 ? 10.710 -12.455 -9.039 1.00 98.56 83 LEU A N 1
ATOM 608 C CA . LEU A 1 83 ? 11.713 -13.295 -8.389 1.00 98.56 83 LEU A CA 1
ATOM 609 C C . LEU A 1 83 ? 12.029 -12.712 -7.013 1.00 98.56 83 LEU A C 1
ATOM 611 O O . LEU A 1 83 ? 12.791 -11.756 -6.895 1.00 98.56 83 LEU A O 1
ATOM 615 N N . ILE A 1 84 ? 11.395 -13.273 -5.984 1.00 98.19 84 ILE A N 1
ATOM 616 C CA . ILE A 1 84 ? 11.588 -12.850 -4.597 1.00 98.19 84 ILE A CA 1
ATOM 617 C C . ILE A 1 84 ? 12.713 -13.673 -3.980 1.00 98.19 84 ILE A C 1
ATOM 619 O O . ILE A 1 84 ? 12.563 -14.877 -3.782 1.00 98.19 84 ILE A O 1
ATOM 623 N N . ASP A 1 85 ? 13.811 -12.997 -3.664 1.00 96.81 85 ASP A N 1
ATOM 624 C CA . ASP A 1 85 ? 14.924 -13.538 -2.893 1.00 96.81 85 ASP A CA 1
ATOM 625 C C . ASP A 1 85 ? 14.911 -12.903 -1.495 1.00 96.81 85 ASP A C 1
ATOM 627 O O . ASP A 1 85 ? 15.080 -11.685 -1.346 1.00 96.81 85 ASP A O 1
ATOM 631 N N . THR A 1 86 ? 14.658 -13.720 -0.471 1.00 92.94 86 THR A N 1
ATOM 632 C CA . THR A 1 86 ? 14.560 -13.262 0.920 1.00 92.94 86 THR A CA 1
ATOM 633 C C . THR A 1 86 ? 15.888 -12.767 1.474 1.00 92.94 86 THR A C 1
ATOM 635 O O . THR A 1 86 ? 15.870 -11.907 2.351 1.00 92.94 86 THR A O 1
ATOM 638 N N . ASP A 1 87 ? 17.019 -13.216 0.928 1.00 92.31 87 ASP A N 1
ATOM 639 C CA . ASP A 1 87 ? 18.355 -12.860 1.418 1.00 92.31 87 ASP A CA 1
ATOM 640 C C . ASP A 1 87 ? 18.655 -11.376 1.150 1.00 92.31 87 ASP A C 1
ATOM 642 O O . ASP A 1 87 ? 19.407 -10.720 1.870 1.00 92.31 87 ASP A O 1
ATOM 646 N N . THR A 1 88 ? 17.981 -10.773 0.163 1.00 95.19 88 THR A N 1
ATOM 647 C CA . THR A 1 88 ? 18.076 -9.325 -0.089 1.00 95.19 88 THR A CA 1
ATOM 648 C C . THR A 1 88 ? 17.605 -8.482 1.100 1.00 95.19 88 THR A C 1
ATOM 650 O O . THR A 1 88 ? 18.051 -7.341 1.258 1.00 95.19 88 THR A O 1
ATOM 653 N N . LEU A 1 89 ? 16.756 -9.038 1.974 1.00 93.38 89 LEU A N 1
ATOM 654 C CA . LEU A 1 89 ? 16.286 -8.359 3.177 1.00 93.38 89 LEU A CA 1
ATOM 655 C C . LEU A 1 89 ? 17.368 -8.243 4.252 1.00 93.38 89 LEU A C 1
ATOM 657 O O . LEU A 1 89 ? 17.250 -7.366 5.108 1.00 93.38 89 LEU A O 1
ATOM 661 N N . ASP A 1 90 ? 18.436 -9.043 4.203 1.00 89.19 90 ASP A N 1
ATOM 662 C CA . ASP A 1 90 ? 19.499 -9.013 5.213 1.00 89.19 90 ASP A CA 1
ATOM 663 C C . ASP A 1 90 ? 20.202 -7.658 5.273 1.00 89.19 90 ASP A C 1
ATOM 665 O O . ASP A 1 90 ? 20.593 -7.207 6.348 1.00 89.19 90 ASP A O 1
ATOM 669 N N . THR A 1 91 ? 20.278 -6.971 4.132 1.00 90.88 91 THR A N 1
ATOM 670 C CA . THR A 1 91 ? 20.882 -5.635 3.999 1.00 90.88 91 THR A CA 1
ATOM 671 C C . THR A 1 91 ? 19.871 -4.488 4.100 1.00 90.88 91 THR A C 1
ATOM 673 O O . THR A 1 91 ? 20.255 -3.317 4.066 1.00 90.88 91 THR A O 1
ATOM 676 N N . LEU A 1 92 ? 18.574 -4.796 4.222 1.00 93.81 92 LEU A N 1
ATOM 677 C CA . LEU A 1 92 ? 17.514 -3.792 4.240 1.00 93.81 92 LEU A CA 1
ATOM 678 C C . LEU A 1 92 ? 17.470 -3.072 5.601 1.00 93.81 92 LEU A C 1
ATOM 680 O O . LEU A 1 92 ? 17.326 -3.752 6.621 1.00 93.81 92 LEU A O 1
ATOM 684 N N . PRO A 1 93 ? 17.506 -1.725 5.653 1.00 93.25 93 PRO A N 1
ATOM 685 C CA . PRO A 1 93 ? 17.395 -0.981 6.907 1.00 93.25 93 PRO A CA 1
ATOM 686 C C . PRO A 1 93 ? 16.099 -1.286 7.669 1.00 93.25 93 PRO A C 1
ATOM 688 O O . PRO A 1 93 ? 15.039 -1.439 7.064 1.00 93.25 93 PRO A O 1
ATOM 691 N N . ASP A 1 94 ? 16.154 -1.286 9.002 1.00 93.56 94 ASP A N 1
ATOM 692 C CA . ASP A 1 94 ? 14.996 -1.614 9.852 1.00 93.56 94 ASP A CA 1
ATOM 693 C C . ASP A 1 94 ? 13.790 -0.688 9.621 1.00 93.56 94 ASP A C 1
ATOM 695 O O . ASP A 1 94 ? 12.647 -1.135 9.665 1.00 93.56 94 ASP A O 1
ATOM 699 N N . ARG A 1 95 ? 14.024 0.592 9.296 1.00 95.69 95 ARG A N 1
ATOM 700 C CA . ARG A 1 95 ? 12.950 1.538 8.943 1.00 95.69 95 ARG A CA 1
ATOM 701 C C . ARG A 1 95 ? 12.211 1.119 7.661 1.00 95.69 95 ARG A C 1
ATOM 703 O O . ARG A 1 95 ? 10.990 1.215 7.593 1.00 95.69 95 ARG A O 1
ATOM 710 N N . GLU A 1 96 ? 12.939 0.621 6.661 1.00 97.06 96 GLU A N 1
ATOM 711 C CA . GLU A 1 96 ? 12.365 0.133 5.395 1.00 97.06 96 GLU A CA 1
ATOM 712 C C . GLU A 1 96 ? 11.658 -1.217 5.570 1.00 97.06 96 GLU A C 1
ATOM 714 O O . GLU A 1 96 ? 10.628 -1.468 4.940 1.00 97.06 96 GLU A O 1
ATOM 719 N N . LEU A 1 97 ? 12.176 -2.071 6.460 1.00 95.75 97 LEU A N 1
ATOM 720 C CA . LEU A 1 97 ? 11.499 -3.291 6.895 1.00 95.75 97 LEU A CA 1
ATOM 721 C C . LEU A 1 97 ? 10.141 -2.954 7.529 1.00 95.75 97 LEU A C 1
ATOM 723 O O . LEU A 1 97 ? 9.117 -3.431 7.043 1.00 95.75 97 LEU A O 1
ATOM 727 N N . ALA A 1 98 ? 10.137 -2.109 8.567 1.00 96.81 98 ALA A N 1
ATOM 728 C CA . ALA A 1 98 ? 8.931 -1.688 9.281 1.00 96.81 98 ALA A CA 1
ATOM 729 C C . ALA A 1 98 ? 7.906 -1.057 8.330 1.00 96.81 98 ALA A C 1
ATOM 731 O O . ALA A 1 98 ? 6.747 -1.462 8.314 1.00 96.81 98 ALA A O 1
ATOM 732 N N . SER A 1 99 ? 8.353 -0.146 7.458 1.00 97.94 99 SER A N 1
ATOM 733 C CA . SER A 1 99 ? 7.538 0.440 6.386 1.00 97.94 99 SER A CA 1
ATOM 734 C C . SER A 1 99 ? 6.837 -0.636 5.541 1.00 97.94 99 SER A C 1
ATOM 736 O O . SER A 1 99 ? 5.629 -0.572 5.329 1.00 97.94 99 SER A O 1
ATOM 738 N N . GLY A 1 100 ? 7.547 -1.683 5.112 1.00 98.12 100 GLY A N 1
ATOM 739 C CA . GLY A 1 100 ? 6.942 -2.775 4.342 1.00 98.12 100 GLY A CA 1
ATOM 740 C C . GLY A 1 100 ? 5.867 -3.575 5.087 1.00 98.12 100 GLY A C 1
ATOM 741 O O . GLY A 1 100 ? 4.949 -4.091 4.448 1.00 98.12 100 GLY A O 1
ATOM 742 N N . LEU A 1 101 ? 5.932 -3.657 6.420 1.00 98.44 101 LEU A N 1
ATOM 743 C CA . LEU A 1 101 ? 4.944 -4.383 7.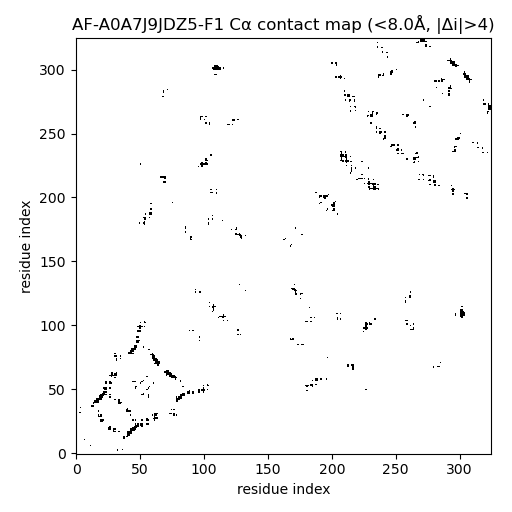226 1.00 98.44 101 LEU A CA 1
ATOM 744 C C . LEU A 1 101 ? 3.571 -3.697 7.252 1.00 98.44 101 LEU A C 1
ATOM 746 O O . LEU A 1 101 ? 2.573 -4.379 7.479 1.00 98.44 101 LEU A O 1
ATOM 750 N N . ALA A 1 102 ? 3.487 -2.399 6.941 1.00 98.69 102 ALA A N 1
ATOM 751 C CA . ALA A 1 102 ? 2.205 -1.702 6.812 1.00 98.69 102 ALA A CA 1
ATOM 752 C C . ALA A 1 102 ? 1.294 -2.372 5.764 1.00 98.69 102 ALA A C 1
ATOM 754 O O . ALA A 1 102 ? 0.102 -2.572 6.001 1.00 98.69 102 ALA A O 1
ATOM 755 N N . GLU A 1 103 ? 1.864 -2.802 4.634 1.00 98.56 103 GLU A N 1
ATOM 756 C CA . GLU A 1 103 ? 1.117 -3.514 3.591 1.00 98.56 103 GLU A CA 1
ATOM 757 C C . GLU A 1 103 ? 0.731 -4.936 4.007 1.00 98.56 103 GLU A C 1
ATOM 759 O O . GLU A 1 103 ? -0.348 -5.415 3.660 1.00 98.56 103 GLU A O 1
ATOM 764 N N . VAL A 1 104 ? 1.578 -5.606 4.791 1.00 98.62 104 VAL A N 1
ATOM 765 C CA . VAL A 1 104 ? 1.281 -6.937 5.345 1.00 98.62 104 VAL A CA 1
ATOM 766 C C . VAL A 1 104 ? 0.064 -6.865 6.276 1.00 98.62 104 VAL A C 1
ATOM 768 O O . VAL A 1 104 ? -0.863 -7.672 6.159 1.00 98.62 104 VAL A O 1
ATOM 771 N N . ILE A 1 105 ? 0.028 -5.848 7.141 1.00 98.81 105 ILE A N 1
ATOM 772 C CA . ILE A 1 105 ? -1.083 -5.569 8.064 1.00 98.81 105 ILE A CA 1
ATOM 773 C C . ILE A 1 105 ? -2.365 -5.249 7.300 1.00 98.81 105 ILE A C 1
ATOM 775 O O . ILE A 1 105 ? -3.430 -5.792 7.613 1.00 98.81 105 ILE A O 1
ATOM 779 N N . LYS A 1 106 ? -2.264 -4.438 6.242 1.00 98.81 106 LYS A N 1
ATOM 780 C CA . LYS A 1 106 ? -3.393 -4.086 5.377 1.00 98.81 106 LYS A CA 1
ATOM 781 C C . LYS A 1 106 ? -4.139 -5.322 4.866 1.00 98.81 106 LYS A C 1
ATOM 783 O O . LYS A 1 106 ? -5.366 -5.337 4.933 1.00 98.81 106 LYS A O 1
ATOM 788 N N . TYR A 1 107 ? -3.435 -6.359 4.396 1.00 98.81 107 TYR A N 1
ATOM 789 C CA . TYR A 1 107 ? -4.072 -7.592 3.906 1.00 98.81 107 TYR A CA 1
ATOM 790 C C . TYR A 1 107 ? -4.941 -8.271 4.964 1.00 98.81 107 TYR A C 1
ATOM 792 O O . TYR A 1 107 ? -6.073 -8.669 4.676 1.00 98.81 107 TYR A O 1
ATOM 800 N N . GLY A 1 108 ? -4.434 -8.343 6.196 1.00 98.69 108 GLY A N 1
ATOM 801 C CA . GLY A 1 108 ? -5.166 -8.926 7.310 1.00 98.69 108 GLY A CA 1
ATOM 802 C C . GLY A 1 108 ? -6.467 -8.176 7.613 1.00 98.69 108 GLY A C 1
ATOM 803 O O . GLY A 1 108 ? -7.519 -8.785 7.798 1.00 98.69 108 GLY A O 1
ATOM 804 N N . LEU A 1 109 ? -6.419 -6.843 7.572 1.00 98.75 109 LEU A N 1
ATOM 805 C CA . LEU A 1 109 ? -7.575 -5.986 7.841 1.00 98.75 109 LEU A CA 1
ATOM 806 C C . LEU A 1 109 ? -8.660 -6.076 6.769 1.00 98.75 109 LEU A C 1
ATOM 808 O O . LEU A 1 109 ? -9.845 -6.106 7.101 1.00 98.75 109 LEU A O 1
ATOM 812 N N . ILE A 1 110 ? -8.269 -6.099 5.493 1.00 98.50 110 ILE A N 1
ATOM 813 C CA . ILE A 1 110 ? -9.228 -5.981 4.389 1.00 98.50 110 ILE A CA 1
ATOM 814 C C . ILE A 1 110 ? -9.912 -7.296 4.030 1.00 98.50 110 ILE A C 1
ATOM 816 O O . ILE A 1 110 ? -11.016 -7.242 3.485 1.00 98.50 110 ILE A O 1
ATOM 820 N N . ARG A 1 111 ? -9.253 -8.443 4.264 1.00 98.25 111 ARG A N 1
ATOM 821 C CA . ARG A 1 111 ? -9.755 -9.732 3.761 1.00 98.25 111 ARG A CA 1
ATOM 822 C C . ARG A 1 111 ? -9.307 -11.005 4.485 1.00 98.25 111 ARG A C 1
ATOM 824 O O . ARG A 1 111 ? -9.813 -12.069 4.143 1.00 98.25 111 ARG A O 1
ATOM 831 N N . ASP A 1 112 ? -8.357 -10.944 5.418 1.00 98.62 112 ASP A N 1
ATOM 832 C CA . ASP A 1 112 ? -7.688 -12.151 5.928 1.00 98.62 112 ASP A CA 1
ATOM 833 C C . ASP A 1 112 ? -7.473 -12.104 7.449 1.00 98.62 112 ASP A C 1
ATOM 835 O O . ASP A 1 112 ? -6.367 -11.898 7.951 1.00 98.62 112 ASP A O 1
ATOM 839 N N . ALA A 1 113 ? -8.563 -12.276 8.200 1.00 98.69 113 ALA A N 1
ATOM 840 C CA . ALA A 1 113 ? -8.546 -12.186 9.660 1.00 98.69 113 ALA A CA 1
ATOM 841 C C . ALA A 1 113 ? -7.586 -13.195 10.315 1.00 98.69 113 ALA A C 1
ATOM 843 O O . ALA A 1 113 ? -6.879 -12.843 11.257 1.00 98.69 113 ALA A O 1
ATOM 844 N N . GLU A 1 114 ? -7.508 -14.422 9.789 1.00 98.75 114 GLU A N 1
ATOM 845 C CA . GLU A 1 114 ? -6.573 -15.441 10.281 1.00 98.75 114 GLU A CA 1
ATOM 846 C C . GLU A 1 114 ? -5.118 -15.007 10.071 1.00 98.75 114 GLU A C 1
ATOM 848 O O . GLU A 1 114 ? -4.271 -15.198 10.949 1.00 98.75 114 GLU A O 1
ATOM 853 N N . PHE A 1 115 ? -4.815 -14.371 8.934 1.00 98.81 115 PHE A N 1
ATOM 854 C CA . PHE A 1 115 ? -3.490 -13.811 8.707 1.00 98.81 115 PHE A CA 1
ATOM 855 C C . PHE A 1 115 ? -3.198 -12.637 9.643 1.00 98.81 115 PHE A C 1
ATOM 857 O O . PHE A 1 115 ? -2.093 -12.572 10.176 1.00 98.81 115 PHE A O 1
ATOM 864 N N . PHE A 1 116 ? -4.167 -11.762 9.917 1.00 98.88 116 PHE A N 1
ATOM 865 C CA . PHE A 1 116 ? -4.001 -10.696 10.910 1.00 98.88 116 PHE A CA 1
ATOM 866 C C . PHE A 1 116 ? -3.683 -11.259 12.306 1.00 98.88 116 PHE A C 1
ATOM 868 O O . PHE A 1 116 ? -2.726 -10.834 12.947 1.00 98.88 116 PHE A O 1
ATOM 875 N N . GLU A 1 117 ? -4.413 -12.281 12.757 1.00 98.81 117 GLU A N 1
ATOM 876 C CA . GLU A 1 117 ? -4.149 -12.955 14.037 1.00 98.81 117 GLU A CA 1
ATOM 877 C C . GLU A 1 117 ? -2.786 -13.656 14.071 1.00 98.81 117 GLU A C 1
ATOM 879 O O . GLU A 1 117 ? -2.121 -13.717 15.111 1.00 98.81 117 GLU A O 1
ATOM 884 N N . TRP A 1 118 ? -2.343 -14.201 12.937 1.00 98.75 118 TRP A N 1
ATOM 885 C CA . TRP A 1 118 ? -0.991 -14.730 12.812 1.00 98.75 118 TRP A CA 1
ATOM 886 C C . TRP A 1 118 ? 0.055 -13.619 12.957 1.00 98.75 118 TRP A C 1
ATOM 888 O O . TRP A 1 118 ? 1.059 -13.826 13.644 1.00 98.75 118 TRP A O 1
ATOM 898 N N . GLN A 1 119 ? -0.176 -12.444 12.368 1.00 98.62 119 GLN A N 1
ATOM 899 C CA . GLN A 1 119 ? 0.727 -11.298 12.486 1.00 98.62 119 GLN A CA 1
ATOM 900 C C . GLN A 1 119 ? 0.805 -10.807 13.936 1.00 98.62 119 GLN A C 1
ATOM 902 O O . GLN A 1 119 ? 1.907 -10.635 14.453 1.00 98.62 119 GLN A O 1
ATOM 907 N N . GLU A 1 120 ? -0.325 -10.703 14.643 1.00 98.38 120 GLU A N 1
ATOM 908 C CA . GLU A 1 120 ? -0.354 -10.355 16.073 1.00 98.38 120 GLU A CA 1
ATOM 909 C C . GLU A 1 120 ? 0.476 -11.315 16.940 1.00 98.38 120 GLU A C 1
ATOM 911 O O . GLU A 1 120 ? 0.990 -10.913 17.980 1.00 98.38 120 GLU A O 1
ATOM 916 N N . LYS A 1 121 ? 0.640 -12.580 16.540 1.00 97.69 121 LYS A N 1
ATOM 917 C CA . LYS A 1 121 ? 1.448 -13.574 17.275 1.00 97.69 121 LYS A CA 1
ATOM 918 C C . LYS A 1 121 ? 2.925 -13.585 16.879 1.00 97.69 121 LYS A C 1
ATOM 920 O O . LYS A 1 121 ? 3.729 -14.207 17.571 1.00 97.69 121 LYS A O 1
ATOM 925 N N . ASN A 1 122 ? 3.282 -12.989 15.742 1.00 96.62 122 ASN A N 1
ATOM 926 C CA . ASN A 1 122 ? 4.614 -13.123 15.147 1.00 96.62 122 ASN A CA 1
ATOM 927 C C . ASN A 1 122 ? 5.291 -11.784 14.828 1.00 96.62 122 ASN A C 1
ATOM 929 O O . ASN A 1 122 ? 6.400 -11.811 14.300 1.00 96.62 122 ASN A O 1
ATOM 933 N N . MET A 1 123 ? 4.684 -10.641 15.161 1.00 95.75 123 MET A N 1
ATOM 934 C CA . MET A 1 123 ? 5.235 -9.320 14.843 1.00 95.75 123 MET A CA 1
ATOM 935 C C . MET A 1 123 ? 6.663 -9.137 15.372 1.00 95.75 123 MET A C 1
ATOM 937 O O . MET A 1 123 ? 7.535 -8.699 14.628 1.00 95.75 123 MET A O 1
ATOM 941 N N . GLU A 1 124 ? 6.954 -9.584 16.596 1.00 91.69 124 GLU A N 1
ATOM 942 C CA . GLU A 1 124 ? 8.300 -9.518 17.183 1.00 91.69 124 GLU A CA 1
ATOM 943 C C . GLU A 1 124 ? 9.319 -10.306 16.355 1.00 91.69 124 GLU A C 1
ATOM 945 O O . GLU A 1 124 ? 10.450 -9.870 16.182 1.00 91.69 124 GLU A O 1
ATOM 950 N N . LYS A 1 125 ? 8.915 -11.446 15.783 1.00 90.75 125 LYS A N 1
ATOM 951 C CA . LYS A 1 125 ? 9.786 -12.264 14.924 1.00 90.75 125 LYS A CA 1
ATOM 952 C C . LYS A 1 125 ? 10.037 -11.616 13.562 1.00 90.75 125 LYS A C 1
ATOM 954 O O . LYS A 1 125 ? 11.046 -11.927 12.931 1.00 90.75 125 LYS A O 1
ATOM 959 N N . LEU A 1 126 ? 9.107 -10.776 13.101 1.00 91.44 126 LEU A N 1
ATOM 960 C CA . LEU A 1 126 ? 9.216 -10.043 11.840 1.00 91.44 126 LEU A CA 1
ATOM 961 C C . LEU A 1 126 ? 10.127 -8.819 11.974 1.00 91.44 126 LEU A C 1
ATOM 963 O O . LEU A 1 126 ? 10.862 -8.532 11.036 1.00 91.44 126 LEU A O 1
ATOM 967 N N . ILE A 1 127 ? 10.099 -8.127 13.119 1.00 87.88 127 ILE A N 1
ATOM 968 C CA . ILE A 1 127 ? 10.865 -6.888 13.357 1.00 87.88 127 ILE A CA 1
ATOM 969 C C . ILE A 1 127 ? 12.203 -7.088 14.079 1.00 87.88 127 ILE A C 1
ATOM 971 O O . ILE A 1 127 ? 12.942 -6.114 14.216 1.00 87.88 127 ILE A O 1
ATOM 975 N N . ALA A 1 128 ? 12.488 -8.292 14.590 1.00 76.44 128 ALA A N 1
ATOM 976 C CA . ALA A 1 128 ? 13.688 -8.561 15.379 1.00 76.44 128 ALA A CA 1
ATOM 977 C C . ALA A 1 128 ? 14.954 -8.136 14.623 1.00 76.44 128 ALA A C 1
ATOM 979 O O . ALA A 1 128 ? 15.223 -8.628 13.527 1.00 76.44 128 ALA A O 1
ATOM 980 N N . SER A 1 129 ? 15.740 -7.244 15.226 1.00 63.88 129 SER A N 1
ATOM 981 C CA . SER A 1 129 ? 17.078 -6.888 14.750 1.00 63.88 129 SER A CA 1
ATOM 982 C C . SER A 1 129 ? 18.152 -7.422 15.703 1.00 63.88 129 SER A C 1
ATOM 984 O O . SER A 1 129 ? 17.853 -7.898 16.799 1.00 63.88 129 SER A O 1
ATOM 986 N N . ILE A 1 130 ? 19.426 -7.338 15.299 1.00 52.00 130 ILE A N 1
ATOM 987 C CA . ILE A 1 130 ? 20.597 -7.778 16.094 1.00 52.00 130 ILE A CA 1
ATOM 988 C C . ILE A 1 130 ? 20.570 -7.266 17.528 1.00 52.00 130 ILE A C 1
ATOM 990 O O . ILE A 1 130 ? 20.965 -7.967 18.460 1.00 52.00 130 ILE A O 1
ATOM 994 N N . VAL A 1 131 ? 20.138 -6.017 17.694 1.00 49.62 131 VAL A N 1
ATOM 995 C CA . VAL A 1 131 ? 20.195 -5.315 18.975 1.00 49.62 131 VAL A CA 1
ATOM 996 C C . VAL A 1 131 ? 19.210 -5.923 19.975 1.00 49.62 131 VAL A C 1
ATOM 998 O O . VAL A 1 131 ? 19.523 -5.993 21.164 1.00 49.62 131 VAL A O 1
ATOM 1001 N N . ASP A 1 132 ? 18.072 -6.428 19.494 1.00 50.56 132 ASP A N 1
ATOM 1002 C CA . ASP A 1 132 ? 17.031 -7.016 20.338 1.00 50.56 132 ASP A CA 1
ATOM 1003 C C . ASP A 1 132 ? 17.459 -8.396 20.881 1.00 50.56 132 ASP A C 1
ATOM 1005 O O . ASP A 1 132 ? 17.160 -8.721 22.030 1.00 50.56 132 ASP A O 1
ATOM 1009 N N . ASP A 1 133 ? 18.242 -9.169 20.117 1.00 45.72 133 ASP A N 1
ATOM 1010 C CA . ASP A 1 133 ? 18.698 -10.508 20.526 1.00 45.72 133 ASP A CA 1
ATOM 1011 C C . ASP A 1 133 ? 19.920 -10.473 21.473 1.00 45.72 133 ASP A C 1
ATOM 1013 O O . ASP A 1 133 ? 20.108 -11.336 22.338 1.00 45.72 133 ASP A O 1
ATOM 1017 N N . TYR A 1 134 ? 20.739 -9.417 21.389 1.00 42.97 134 TYR A N 1
ATOM 1018 C CA . TYR A 1 134 ? 21.856 -9.200 22.316 1.00 42.97 134 TYR A CA 1
ATOM 1019 C C . TYR A 1 134 ? 21.380 -8.927 23.750 1.00 42.97 134 TYR A C 1
ATOM 1021 O O . TYR A 1 134 ? 22.023 -9.364 24.706 1.00 42.97 134 TYR A O 1
ATOM 1029 N N . ALA A 1 135 ? 20.244 -8.245 23.924 1.00 45.28 135 ALA A N 1
ATOM 1030 C CA . ALA A 1 135 ? 19.667 -7.994 25.244 1.00 45.28 135 ALA A CA 1
ATOM 1031 C C . ALA A 1 135 ? 19.226 -9.299 25.932 1.00 45.28 135 ALA A C 1
ATOM 1033 O O . ALA A 1 135 ? 19.479 -9.475 27.126 1.00 45.28 135 ALA A O 1
ATOM 1034 N N . SER A 1 136 ? 18.654 -10.247 25.181 1.00 45.59 136 SER A N 1
ATOM 1035 C CA . SER A 1 136 ? 18.305 -11.593 25.659 1.00 45.59 136 SER A CA 1
ATOM 1036 C C . SER A 1 136 ? 19.537 -12.458 25.951 1.00 45.59 136 SER A C 1
ATOM 1038 O O . SER A 1 136 ? 19.583 -13.128 26.987 1.00 45.59 136 SER A O 1
ATOM 1040 N N . LEU A 1 137 ? 20.568 -12.409 25.100 1.00 42.91 137 LEU A N 1
ATOM 1041 C CA . LEU A 1 137 ? 21.830 -13.143 25.288 1.00 42.91 137 LEU A CA 1
ATOM 1042 C C . LEU A 1 137 ? 22.668 -12.627 26.471 1.00 42.91 137 LEU A C 1
ATOM 1044 O O . LEU A 1 137 ? 23.294 -13.419 27.179 1.00 42.91 137 LEU A O 1
ATOM 1048 N N . VAL A 1 138 ? 22.677 -11.316 26.731 1.00 46.31 138 VAL A N 1
ATOM 1049 C CA . VAL A 1 138 ? 23.378 -10.733 27.890 1.00 46.31 138 VAL A CA 1
ATOM 1050 C C . VAL A 1 138 ? 22.627 -11.022 29.195 1.00 46.31 138 VAL A C 1
ATOM 1052 O O . VAL A 1 138 ? 23.266 -11.282 30.215 1.00 46.31 138 VAL A O 1
ATOM 1055 N N . TYR A 1 139 ? 21.289 -11.072 29.179 1.00 38.22 139 TYR A N 1
ATOM 1056 C CA . TYR A 1 139 ? 20.507 -11.457 30.361 1.00 38.22 139 TYR A CA 1
ATOM 1057 C C . TYR A 1 139 ? 20.762 -12.912 30.786 1.00 38.22 139 TYR A C 1
ATOM 1059 O O . TYR A 1 139 ? 20.892 -13.191 31.977 1.00 38.22 139 TYR A O 1
ATOM 1067 N N . TYR A 1 140 ? 20.914 -13.830 29.826 1.00 37.44 140 TYR A N 1
ATOM 1068 C CA . TYR A 1 140 ? 21.219 -15.240 30.106 1.00 37.44 140 TYR A CA 1
ATOM 1069 C C . TYR A 1 140 ? 22.628 -15.472 30.678 1.00 37.44 140 TYR A C 1
ATOM 1071 O O . TYR A 1 140 ? 22.840 -16.436 31.415 1.00 37.44 140 TYR A O 1
ATOM 1079 N N . ASN A 1 141 ? 23.582 -14.581 30.392 1.00 40.84 141 ASN A N 1
ATOM 1080 C CA . ASN A 1 141 ? 24.969 -14.694 30.857 1.00 40.84 141 ASN A CA 1
ATOM 1081 C C . ASN A 1 141 ? 25.238 -14.039 32.225 1.00 40.84 141 ASN A C 1
ATOM 1083 O O . ASN A 1 141 ? 26.342 -14.170 32.747 1.00 40.84 141 ASN A O 1
ATOM 1087 N N . ASN A 1 142 ? 24.244 -13.386 32.839 1.00 36.62 142 ASN A N 1
ATOM 1088 C CA . ASN A 1 142 ? 24.329 -12.881 34.219 1.00 36.62 142 ASN A CA 1
ATOM 1089 C C . ASN A 1 142 ? 23.829 -13.886 35.274 1.00 36.62 142 ASN A C 1
ATOM 1091 O O . ASN A 1 142 ? 23.677 -13.542 36.447 1.00 36.62 142 ASN A O 1
ATOM 1095 N N . ILE A 1 143 ? 23.606 -15.144 34.887 1.00 40.12 143 ILE A N 1
ATOM 1096 C CA . ILE A 1 143 ? 23.461 -16.250 35.835 1.00 40.12 143 ILE A CA 1
ATOM 1097 C C . ILE A 1 143 ? 24.873 -16.699 36.226 1.00 40.12 143 ILE A C 1
ATOM 1099 O O . ILE A 1 143 ? 25.635 -17.185 35.395 1.00 40.12 143 ILE A O 1
ATOM 1103 N N . SER A 1 144 ? 25.233 -16.505 37.493 1.00 36.47 144 SER A N 1
ATOM 1104 C CA . SER A 1 144 ? 26.516 -16.898 38.078 1.00 36.47 144 SER A CA 1
ATOM 1105 C C . SER A 1 144 ? 26.827 -18.381 37.839 1.00 36.47 144 SER A C 1
ATOM 1107 O O . SER A 1 144 ? 26.309 -19.245 38.543 1.00 36.47 144 SER A O 1
ATOM 1109 N N . TYR A 1 145 ? 27.711 -18.687 36.888 1.00 37.44 145 TYR A N 1
ATOM 1110 C CA . TYR A 1 145 ? 28.277 -20.027 36.740 1.00 37.44 145 TYR A CA 1
ATOM 1111 C C . TYR A 1 145 ? 29.593 -20.117 37.510 1.00 37.44 145 TYR A C 1
ATOM 1113 O O . TYR A 1 145 ? 30.625 -19.575 37.115 1.00 37.44 145 TYR A O 1
ATOM 1121 N N . THR A 1 146 ? 29.560 -20.832 38.630 1.00 36.38 146 THR A N 1
ATOM 1122 C CA . THR A 1 146 ? 30.758 -21.341 39.295 1.00 36.38 146 THR A CA 1
ATOM 1123 C C . THR A 1 146 ? 31.410 -22.415 38.424 1.00 36.38 146 THR A C 1
ATOM 1125 O O . THR A 1 146 ? 30.822 -23.469 38.211 1.00 36.38 146 THR A O 1
ATOM 1128 N N . SER A 1 147 ? 32.636 -22.130 37.984 1.00 43.88 147 SER A N 1
ATOM 1129 C CA . SER A 1 147 ? 33.728 -23.066 37.671 1.00 43.88 147 SER A CA 1
ATOM 1130 C C . SER A 1 147 ? 33.511 -24.126 36.569 1.00 43.88 147 SER A C 1
ATOM 1132 O O . SER A 1 147 ? 32.711 -25.045 36.710 1.00 43.88 147 SER A O 1
ATOM 1134 N N . THR A 1 148 ? 34.436 -24.134 35.593 1.00 38.50 148 THR A N 1
ATOM 1135 C CA . THR A 1 148 ? 34.911 -25.295 34.780 1.00 38.50 148 THR A CA 1
ATOM 1136 C C . THR A 1 148 ? 34.542 -25.370 33.283 1.00 38.50 148 THR A C 1
ATOM 1138 O O . THR A 1 148 ? 34.821 -26.382 32.652 1.00 38.50 148 THR A O 1
ATOM 1141 N N . VAL A 1 149 ? 34.054 -24.306 32.630 1.00 38.06 149 VAL A N 1
ATOM 1142 C CA . VAL A 1 149 ? 33.985 -24.272 31.145 1.00 38.06 149 VAL A CA 1
ATOM 1143 C C . VAL A 1 149 ? 34.407 -22.901 30.607 1.00 38.06 149 VAL A C 1
ATOM 1145 O O . VAL A 1 149 ? 33.573 -22.042 30.353 1.00 38.06 149 VAL A O 1
ATOM 1148 N N . VAL A 1 150 ? 35.717 -22.660 30.462 1.00 40.34 150 VAL A N 1
ATOM 1149 C CA . VAL A 1 150 ? 36.244 -21.361 29.968 1.00 40.34 150 VAL A CA 1
ATOM 1150 C C . VAL A 1 150 ? 37.026 -21.484 28.649 1.00 40.34 150 VAL A C 1
ATOM 1152 O O . VAL A 1 150 ? 37.368 -20.480 28.041 1.00 40.34 150 VAL A O 1
ATOM 1155 N N . LEU A 1 151 ? 37.267 -22.690 28.122 1.00 31.67 151 LEU A N 1
ATOM 1156 C CA . LEU A 1 151 ? 38.114 -22.852 26.926 1.00 31.67 151 LEU A CA 1
ATOM 1157 C C . LEU A 1 151 ? 37.364 -23.031 25.591 1.00 31.67 151 LEU A C 1
ATOM 1159 O O . LEU A 1 151 ? 37.961 -22.765 24.553 1.00 31.67 151 LEU A O 1
ATOM 1163 N N . SER A 1 152 ? 36.073 -23.392 25.571 1.00 41.19 152 SER A N 1
ATOM 1164 C CA . SER A 1 152 ? 35.297 -23.493 24.312 1.00 41.19 152 SER A CA 1
ATOM 1165 C C . SER A 1 152 ? 34.514 -22.221 23.954 1.00 41.19 152 SER A C 1
ATOM 1167 O O . SER A 1 152 ? 34.265 -21.962 22.777 1.00 41.19 152 SER A O 1
ATOM 1169 N N . SER A 1 153 ? 34.173 -21.391 24.942 1.00 43.53 153 SER A N 1
ATOM 1170 C CA . SER A 1 153 ? 33.390 -20.158 24.775 1.00 43.53 153 SER A CA 1
ATOM 1171 C C . SER A 1 153 ? 34.212 -18.978 24.244 1.00 43.53 153 SER A C 1
ATOM 1173 O O . SER A 1 153 ? 33.674 -18.123 23.546 1.00 43.53 153 SER A O 1
ATOM 1175 N N . LEU A 1 154 ? 35.526 -18.955 24.486 1.00 41.47 154 LEU A N 1
ATOM 1176 C CA . LEU A 1 154 ? 36.433 -17.939 23.933 1.00 41.47 154 LEU A CA 1
ATOM 1177 C C . LEU A 1 154 ? 36.615 -18.081 22.412 1.00 41.47 154 LEU A C 1
ATOM 1179 O O . LEU A 1 154 ? 36.669 -17.076 21.710 1.00 41.47 154 LEU A O 1
ATOM 1183 N N . LEU A 1 155 ? 36.629 -19.308 21.878 1.00 40.00 155 LEU A N 1
ATOM 1184 C CA . LEU A 1 155 ? 36.709 -19.550 20.430 1.00 40.00 155 LEU A CA 1
ATOM 1185 C C . LEU A 1 155 ? 35.393 -19.226 19.708 1.00 40.00 155 LEU A C 1
ATOM 1187 O O . LEU A 1 155 ? 35.435 -18.648 18.625 1.00 40.00 155 LEU A O 1
ATOM 1191 N N . GLN A 1 156 ? 34.235 -19.510 20.320 1.00 47.84 156 GLN A N 1
ATOM 1192 C CA . GLN A 1 156 ? 32.937 -19.047 19.809 1.00 47.84 156 GLN A CA 1
ATOM 1193 C C . GLN A 1 156 ? 32.803 -17.523 19.884 1.00 47.84 156 GLN A C 1
ATOM 1195 O O . GLN A 1 156 ? 32.317 -16.921 18.933 1.00 47.84 156 GLN A O 1
ATOM 1200 N N . GLY A 1 157 ? 33.289 -16.891 20.957 1.00 45.28 157 GLY A N 1
ATOM 1201 C CA . GLY A 1 157 ? 33.289 -15.435 21.109 1.00 45.28 157 GLY A CA 1
ATOM 1202 C C . GLY A 1 157 ? 34.150 -14.719 20.067 1.00 45.28 157 GLY A C 1
ATOM 1203 O O . GLY A 1 157 ? 33.708 -13.730 19.494 1.00 45.28 157 GLY A O 1
ATOM 1204 N N . ILE A 1 158 ? 35.337 -15.246 19.750 1.00 46.19 158 ILE A N 1
ATOM 1205 C CA . ILE A 1 158 ? 36.224 -14.666 18.726 1.00 46.19 158 ILE A CA 1
ATOM 1206 C C . ILE A 1 158 ? 35.649 -14.865 17.317 1.00 46.19 158 ILE A C 1
ATOM 1208 O O . ILE A 1 158 ? 35.702 -13.939 16.507 1.00 46.19 158 ILE A O 1
ATOM 1212 N N . PHE A 1 159 ? 35.048 -16.028 17.028 1.00 45.22 159 PHE A N 1
ATOM 1213 C CA . PHE A 1 159 ? 34.371 -16.247 15.748 1.00 45.22 159 PHE A CA 1
ATOM 1214 C C . PHE A 1 159 ? 33.166 -15.319 15.595 1.00 45.22 159 PHE A C 1
ATOM 1216 O O . PHE A 1 159 ? 33.063 -14.668 14.565 1.00 45.22 159 PHE A O 1
ATOM 1223 N N . LEU A 1 160 ? 32.316 -15.175 16.621 1.00 47.88 160 LEU A N 1
ATOM 1224 C CA . LEU A 1 160 ? 31.184 -14.243 16.592 1.00 47.88 160 LEU A CA 1
ATOM 1225 C C . LEU A 1 160 ? 31.647 -12.791 16.463 1.00 47.88 160 LEU A C 1
ATOM 1227 O O . LEU A 1 160 ? 31.045 -12.033 15.720 1.00 47.88 160 LEU A O 1
ATOM 1231 N N . GLN A 1 161 ? 32.723 -12.389 17.138 1.00 44.03 161 GLN A N 1
ATOM 1232 C CA . GLN A 1 161 ? 33.219 -11.015 17.089 1.00 44.03 161 GLN A CA 1
ATOM 1233 C C . GLN A 1 161 ? 33.827 -10.667 15.720 1.00 44.03 161 GLN A C 1
ATOM 1235 O O . GLN A 1 161 ? 33.596 -9.566 15.223 1.00 44.03 161 GLN A O 1
ATOM 1240 N N . ALA A 1 162 ? 34.517 -11.610 15.068 1.00 43.69 162 ALA A N 1
ATOM 1241 C CA . ALA A 1 162 ? 34.976 -11.464 13.684 1.00 43.69 162 ALA A CA 1
ATOM 1242 C C . ALA A 1 162 ? 33.814 -11.522 12.668 1.00 43.69 162 ALA A C 1
ATOM 1244 O O . ALA A 1 162 ? 33.820 -10.784 11.685 1.00 43.69 162 ALA A O 1
ATOM 1245 N N . TYR A 1 163 ? 32.783 -12.335 12.927 1.00 46.38 163 TYR A N 1
ATOM 1246 C CA . TYR A 1 163 ? 31.564 -12.407 12.110 1.00 46.38 163 TYR A CA 1
ATOM 1247 C C . TYR A 1 163 ? 30.706 -11.138 12.246 1.00 46.38 163 TYR A C 1
ATOM 1249 O O . TYR A 1 163 ? 30.195 -10.626 11.257 1.00 46.38 163 TYR A O 1
ATOM 1257 N N . MET A 1 164 ? 30.607 -10.556 13.441 1.00 43.22 164 MET A N 1
ATOM 1258 C CA . MET A 1 164 ? 29.912 -9.290 13.696 1.00 43.22 164 MET A CA 1
ATOM 1259 C C . MET A 1 164 ? 30.656 -8.079 13.126 1.00 43.22 164 MET A C 1
ATOM 1261 O O . MET A 1 164 ? 30.017 -7.123 12.695 1.00 43.22 164 MET A O 1
ATOM 1265 N N . GLN A 1 165 ? 31.992 -8.120 13.054 1.00 44.66 165 GLN A N 1
ATOM 1266 C CA . GLN A 1 165 ? 32.779 -7.093 12.360 1.00 44.66 165 GLN A CA 1
ATOM 1267 C C . GLN A 1 165 ? 32.515 -7.053 10.843 1.00 44.66 165 GLN A C 1
ATOM 1269 O O . GLN A 1 165 ? 32.848 -6.056 10.207 1.00 44.66 165 GLN A O 1
ATOM 1274 N N . SER A 1 166 ? 31.881 -8.087 10.269 1.00 44.53 166 SER A N 1
ATOM 1275 C CA . SER A 1 166 ? 31.461 -8.106 8.860 1.00 44.53 166 SER A CA 1
ATOM 1276 C C . SER A 1 166 ? 30.133 -7.380 8.584 1.00 44.53 166 SER A C 1
ATOM 1278 O O . SER A 1 166 ? 29.798 -7.164 7.423 1.00 44.53 166 SER A O 1
ATOM 1280 N N . GLY A 1 167 ? 29.390 -6.957 9.618 1.00 42.22 167 GLY A N 1
ATOM 1281 C CA . GLY A 1 167 ? 28.184 -6.130 9.472 1.00 42.22 167 GLY A CA 1
ATOM 1282 C C . GLY A 1 167 ? 26.924 -6.847 8.964 1.00 42.22 167 GLY A C 1
ATOM 1283 O O . GLY A 1 167 ? 25.931 -6.174 8.701 1.00 42.22 167 GLY A O 1
ATOM 1284 N N . VAL A 1 168 ? 26.931 -8.180 8.837 1.00 45.28 168 VAL A N 1
ATOM 1285 C CA . VAL A 1 168 ? 25.822 -8.963 8.254 1.00 45.28 168 VAL A CA 1
ATOM 1286 C C . VAL A 1 168 ? 25.372 -10.067 9.211 1.00 45.28 168 VAL A C 1
ATOM 1288 O O . VAL A 1 168 ? 25.778 -11.218 9.086 1.00 45.28 168 VAL A O 1
ATOM 1291 N N . VAL A 1 169 ? 24.530 -9.741 10.188 1.00 47.03 169 VAL A N 1
ATOM 1292 C CA . VAL A 1 169 ? 23.802 -10.775 10.946 1.00 47.03 169 VAL A CA 1
ATOM 1293 C C . VAL A 1 169 ? 22.376 -10.305 11.143 1.00 47.03 169 VAL A C 1
ATOM 1295 O O . VAL A 1 169 ? 22.070 -9.774 12.179 1.00 47.03 169 VAL A O 1
ATOM 1298 N N . ASN A 1 170 ? 21.458 -10.430 10.196 1.00 54.66 170 ASN A N 1
ATOM 1299 C CA . ASN A 1 170 ? 20.081 -10.050 10.513 1.00 5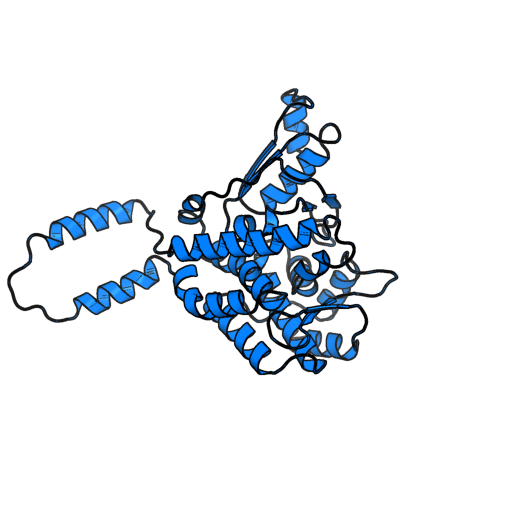4.66 170 ASN A CA 1
ATOM 1300 C C . ASN A 1 170 ? 19.424 -11.130 11.395 1.00 54.66 170 ASN A C 1
ATOM 1302 O O . ASN A 1 170 ? 19.297 -12.269 10.961 1.00 54.66 170 ASN A O 1
ATOM 1306 N N . CYS A 1 171 ? 18.999 -10.810 12.624 1.00 55.66 171 CYS A N 1
ATOM 1307 C CA . CYS A 1 171 ? 18.339 -11.774 13.528 1.00 55.66 171 CYS A CA 1
ATOM 1308 C C . CYS A 1 171 ? 16.849 -12.003 13.201 1.00 55.66 171 CYS A C 1
ATOM 1310 O O . CYS A 1 171 ? 16.112 -12.599 13.991 1.00 55.66 171 CYS A O 1
ATOM 1312 N N . ARG A 1 172 ? 16.386 -11.516 12.045 1.00 73.75 172 ARG A N 1
ATOM 1313 C CA . ARG A 1 172 ? 15.008 -11.680 11.574 1.00 73.75 172 ARG A CA 1
ATOM 1314 C C . ARG A 1 172 ? 14.700 -13.157 11.374 1.00 73.75 172 ARG A C 1
ATOM 1316 O O . ARG A 1 172 ? 15.523 -13.907 10.859 1.00 73.75 172 ARG A O 1
ATOM 1323 N N . ASN A 1 173 ? 13.491 -13.589 11.736 1.00 83.25 173 ASN A N 1
ATOM 1324 C CA . ASN A 1 173 ? 13.107 -14.985 11.546 1.00 83.25 173 ASN A CA 1
ATOM 1325 C C . ASN A 1 173 ? 12.783 -15.254 10.059 1.00 83.25 173 ASN A C 1
ATOM 1327 O O . ASN A 1 173 ? 11.742 -14.787 9.579 1.00 83.25 173 ASN A O 1
ATOM 1331 N N . PRO A 1 174 ? 13.603 -16.039 9.330 1.00 85.81 174 PRO A N 1
ATOM 1332 C CA . PRO A 1 174 ? 13.436 -16.212 7.886 1.00 85.81 174 PRO A CA 1
ATOM 1333 C C . PRO A 1 174 ? 12.126 -16.929 7.540 1.00 85.81 174 PRO A C 1
ATOM 1335 O O . PRO A 1 174 ? 11.476 -16.592 6.555 1.00 85.81 174 PRO A O 1
ATOM 1338 N N . ASN A 1 175 ? 11.673 -17.858 8.388 1.00 90.38 175 ASN A N 1
ATOM 1339 C CA . ASN A 1 175 ? 10.415 -18.576 8.177 1.00 90.38 175 ASN A CA 1
ATOM 1340 C C . ASN A 1 175 ? 9.199 -17.659 8.354 1.00 90.38 175 ASN A C 1
ATOM 1342 O O . ASN A 1 175 ? 8.233 -17.767 7.600 1.00 90.38 175 ASN A O 1
ATOM 1346 N N . ALA A 1 176 ? 9.238 -16.751 9.336 1.00 93.62 176 ALA A N 1
ATOM 1347 C CA . ALA A 1 176 ? 8.167 -15.781 9.544 1.00 93.62 176 ALA A CA 1
ATOM 1348 C C . ALA A 1 176 ? 8.080 -14.798 8.367 1.00 93.62 176 ALA A C 1
ATOM 1350 O O . ALA A 1 176 ? 6.989 -14.585 7.839 1.00 93.62 176 ALA A O 1
ATOM 1351 N N . LEU A 1 177 ? 9.216 -14.257 7.912 1.00 93.81 177 LEU A N 1
ATOM 1352 C CA . LEU A 1 177 ? 9.257 -13.369 6.746 1.00 93.81 177 LEU A CA 1
ATOM 1353 C C . LEU A 1 177 ? 8.786 -14.078 5.475 1.00 93.81 177 LEU A C 1
ATOM 1355 O O . LEU A 1 177 ? 7.909 -13.561 4.787 1.00 93.81 177 LEU A O 1
ATOM 1359 N N . ALA A 1 178 ? 9.293 -15.281 5.196 1.00 94.88 178 ALA A N 1
ATOM 1360 C CA . ALA A 1 178 ? 8.881 -16.062 4.034 1.00 94.88 178 ALA A CA 1
ATOM 1361 C C . ALA A 1 178 ? 7.370 -16.342 4.036 1.00 94.88 178 ALA A C 1
ATOM 1363 O O . ALA A 1 178 ? 6.715 -16.208 3.001 1.00 94.88 178 ALA A O 1
ATOM 1364 N N . TYR A 1 179 ? 6.792 -16.673 5.197 1.00 98.00 179 TYR A N 1
ATOM 1365 C CA . TYR A 1 179 ? 5.347 -16.856 5.323 1.00 98.00 179 TYR A CA 1
ATOM 1366 C C . TYR A 1 179 ? 4.573 -15.553 5.084 1.00 98.00 179 TYR 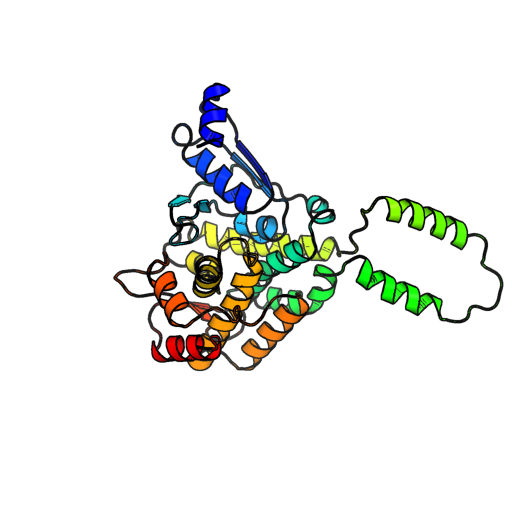A C 1
ATOM 1368 O O . TYR A 1 179 ? 3.618 -15.552 4.308 1.00 98.00 179 TYR A O 1
ATOM 1376 N N . ALA A 1 180 ? 4.993 -14.442 5.700 1.00 98.19 180 ALA A N 1
ATOM 1377 C CA . ALA A 1 180 ? 4.342 -13.145 5.528 1.00 98.19 180 ALA A CA 1
ATOM 1378 C C . ALA A 1 180 ? 4.371 -12.680 4.063 1.00 98.19 180 ALA A C 1
ATOM 1380 O O . ALA A 1 180 ? 3.352 -12.222 3.542 1.00 98.19 180 ALA A O 1
ATOM 1381 N N . ILE A 1 181 ? 5.507 -12.864 3.383 1.00 98.31 181 ILE A N 1
ATOM 1382 C CA . ILE A 1 181 ? 5.672 -12.595 1.951 1.00 98.31 181 ILE A CA 1
ATOM 1383 C C . ILE A 1 181 ? 4.730 -13.471 1.139 1.00 98.31 181 ILE A C 1
ATOM 1385 O O . ILE A 1 181 ? 3.884 -12.944 0.418 1.00 98.31 181 ILE A O 1
ATOM 1389 N N . LYS A 1 182 ? 4.812 -14.796 1.303 1.00 98.50 182 LYS A N 1
ATOM 1390 C CA . LYS A 1 182 ? 3.975 -15.748 0.568 1.00 98.50 182 LYS A CA 1
ATOM 1391 C C . LYS A 1 182 ? 2.494 -15.408 0.707 1.00 98.50 182 LYS A C 1
ATOM 1393 O O . LYS A 1 182 ? 1.796 -15.297 -0.298 1.00 98.50 182 LYS A O 1
ATOM 1398 N N . ARG A 1 183 ? 2.019 -15.212 1.940 1.00 98.75 183 ARG A N 1
ATOM 1399 C CA . ARG A 1 183 ? 0.602 -14.969 2.217 1.00 98.75 183 ARG A CA 1
ATOM 1400 C C . ARG A 1 183 ? 0.127 -13.617 1.687 1.00 98.75 183 ARG A C 1
ATOM 1402 O O . ARG A 1 183 ? -1.002 -13.516 1.208 1.00 98.75 183 ARG A O 1
ATOM 1409 N N . SER A 1 184 ? 0.984 -12.598 1.709 1.00 98.75 184 SER A N 1
ATOM 1410 C CA . SER A 1 184 ? 0.688 -11.298 1.093 1.00 98.75 184 SER A CA 1
ATOM 1411 C C . SER A 1 184 ? 0.604 -11.406 -0.432 1.00 98.75 184 SER A C 1
ATOM 1413 O O . SER A 1 184 ? -0.352 -10.912 -1.031 1.00 98.75 184 SER A O 1
ATOM 1415 N N . CYS A 1 185 ? 1.537 -12.129 -1.066 1.00 98.50 185 CYS A N 1
ATOM 1416 C CA . CYS A 1 185 ? 1.497 -12.388 -2.505 1.00 98.50 185 CYS A CA 1
ATOM 1417 C C . CYS A 1 185 ? 0.240 -13.164 -2.914 1.00 98.50 185 CYS A C 1
ATOM 1419 O O . CYS A 1 185 ? -0.392 -12.785 -3.895 1.00 98.50 185 CYS A O 1
ATOM 1421 N N . GLU A 1 186 ? -0.147 -14.207 -2.170 1.00 98.62 186 GLU A N 1
ATOM 1422 C CA . GLU A 1 186 ? -1.398 -14.954 -2.390 1.00 98.62 186 GLU A CA 1
ATOM 1423 C C . GLU A 1 186 ? -2.613 -14.016 -2.337 1.00 98.62 186 GLU A C 1
ATOM 1425 O O . GLU A 1 186 ? -3.413 -13.976 -3.275 1.00 98.62 186 GLU A O 1
ATOM 1430 N N . ASN A 1 187 ? -2.700 -13.197 -1.283 1.00 98.56 187 ASN A N 1
ATOM 1431 C CA . ASN A 1 187 ? -3.773 -12.223 -1.110 1.00 98.56 187 ASN A CA 1
ATOM 1432 C C . ASN A 1 187 ? -3.848 -11.224 -2.274 1.00 98.56 187 ASN A C 1
ATOM 1434 O O . ASN A 1 187 ? -4.941 -10.931 -2.769 1.00 98.56 187 ASN A O 1
ATOM 1438 N N . LYS A 1 188 ? -2.709 -10.687 -2.723 1.00 98.31 188 LYS A N 1
ATOM 1439 C CA . LYS A 1 188 ? -2.683 -9.720 -3.824 1.00 98.31 188 LYS A CA 1
ATOM 1440 C C . LYS A 1 188 ? -2.980 -10.374 -5.166 1.00 98.31 188 LYS A C 1
ATOM 1442 O O . LYS A 1 188 ? -3.771 -9.837 -5.936 1.00 98.31 188 LYS A O 1
ATOM 1447 N N . ALA A 1 189 ? -2.353 -11.512 -5.453 1.00 97.31 189 ALA A N 1
ATOM 1448 C CA . ALA A 1 189 ? -2.480 -12.208 -6.729 1.00 97.31 189 ALA A CA 1
ATOM 1449 C C . ALA A 1 189 ? -3.929 -12.620 -7.000 1.00 97.31 189 ALA A C 1
ATOM 1451 O O . ALA A 1 189 ? -4.413 -12.418 -8.111 1.00 97.31 189 ALA A O 1
ATOM 1452 N N . GLU A 1 190 ? -4.646 -13.108 -5.986 1.00 98.00 190 GLU A N 1
ATOM 1453 C CA . GLU A 1 190 ? -6.063 -13.446 -6.116 1.00 98.00 190 GLU A CA 1
ATOM 1454 C C . GLU A 1 190 ? -6.906 -12.210 -6.467 1.00 98.00 190 GLU A C 1
ATOM 1456 O O . GLU A 1 190 ? -7.613 -12.214 -7.473 1.00 98.00 190 GLU A O 1
ATOM 1461 N N . VAL A 1 191 ? -6.764 -11.109 -5.718 1.00 97.44 191 VAL A N 1
ATOM 1462 C CA . VAL A 1 191 ? -7.494 -9.857 -5.993 1.00 97.44 191 VAL A CA 1
ATOM 1463 C C . VAL A 1 191 ? -7.180 -9.316 -7.389 1.00 97.44 191 VAL A C 1
ATOM 1465 O O . VAL A 1 191 ? -8.082 -8.898 -8.112 1.00 97.44 191 VAL A O 1
ATOM 1468 N N . VAL A 1 192 ? -5.909 -9.342 -7.794 1.00 96.44 192 VAL A N 1
ATOM 1469 C CA . VAL A 1 192 ? -5.481 -8.887 -9.123 1.00 96.44 192 VAL A CA 1
ATOM 1470 C C . VAL A 1 192 ? -6.029 -9.789 -10.224 1.00 96.44 192 VAL A C 1
ATOM 1472 O O . VAL A 1 192 ? -6.429 -9.277 -11.264 1.00 96.44 192 VAL A O 1
ATOM 1475 N N . SER A 1 193 ? -6.071 -11.106 -10.014 1.00 96.88 193 SER A N 1
ATOM 1476 C CA . SER A 1 193 ? -6.614 -12.045 -11.002 1.00 96.88 193 SER A CA 1
ATOM 1477 C C . SER A 1 193 ? -8.110 -11.835 -11.250 1.00 96.88 193 SER A C 1
ATOM 1479 O O . SER A 1 193 ? -8.585 -12.044 -12.363 1.00 96.88 193 SER A O 1
ATOM 1481 N N . LEU A 1 194 ? -8.835 -11.374 -10.227 1.00 97.00 194 LEU A N 1
ATOM 1482 C CA . LEU A 1 194 ? -10.263 -11.077 -10.292 1.00 97.00 194 LEU A CA 1
ATOM 1483 C C . LEU A 1 194 ? -10.555 -9.671 -10.839 1.00 97.00 194 LEU A C 1
ATOM 1485 O O . LEU A 1 194 ? -11.610 -9.456 -11.430 1.00 97.00 194 LEU A O 1
ATOM 1489 N N . ASP A 1 195 ? -9.646 -8.711 -10.647 1.00 96.38 195 ASP A N 1
ATOM 1490 C CA . ASP A 1 195 ? -9.835 -7.318 -11.063 1.00 96.38 195 ASP A CA 1
ATOM 1491 C C . ASP A 1 195 ? -8.507 -6.627 -11.424 1.00 96.38 195 ASP A C 1
ATOM 1493 O O . ASP A 1 195 ? -8.009 -5.739 -10.727 1.00 96.38 195 ASP A O 1
ATOM 1497 N N . GLU A 1 196 ? -7.908 -7.023 -12.548 1.00 94.38 196 GLU A N 1
ATOM 1498 C CA . GLU A 1 196 ? -6.580 -6.544 -12.946 1.00 94.38 196 GLU A CA 1
ATOM 1499 C C . GLU A 1 196 ? -6.531 -5.019 -13.128 1.00 94.38 196 GLU A C 1
ATOM 1501 O O . GLU A 1 196 ? -5.550 -4.378 -12.756 1.00 94.38 196 GLU A O 1
ATOM 1506 N N . LYS A 1 197 ? -7.580 -4.401 -13.672 1.00 93.62 197 LYS A N 1
ATOM 1507 C CA . LYS A 1 197 ? -7.574 -2.971 -14.028 1.00 93.62 197 LYS A CA 1
ATOM 1508 C C . LYS A 1 197 ? -8.243 -2.069 -12.993 1.00 93.62 197 LYS A C 1
ATOM 1510 O O . LYS A 1 197 ? -8.475 -0.903 -13.288 1.00 93.62 197 LYS A O 1
ATOM 1515 N N . GLU A 1 198 ? -8.501 -2.585 -11.791 1.00 91.88 198 GLU A N 1
ATOM 1516 C CA . GLU A 1 198 ? -9.097 -1.831 -10.681 1.00 91.88 198 GLU A CA 1
ATOM 1517 C C . GLU A 1 198 ? -10.443 -1.186 -11.039 1.00 91.88 198 GLU A C 1
ATOM 1519 O O . GLU A 1 198 ? -10.649 0.017 -10.912 1.00 91.88 198 GLU A O 1
ATOM 1524 N N . SER A 1 199 ? -11.384 -2.013 -11.488 1.00 88.38 199 SER A N 1
ATOM 1525 C CA . SER A 1 199 ? -12.768 -1.596 -11.740 1.00 88.38 199 SER A CA 1
ATOM 1526 C C . SER A 1 199 ? -13.629 -1.633 -10.470 1.00 88.38 199 SER A C 1
ATOM 1528 O O . SER A 1 199 ? -14.667 -0.975 -10.415 1.00 88.38 199 SER A O 1
ATOM 1530 N N . GLY A 1 200 ? -13.217 -2.385 -9.442 1.00 92.12 200 GLY A N 1
ATOM 1531 C CA . GLY A 1 200 ? -13.960 -2.542 -8.194 1.00 92.12 200 GLY A CA 1
ATOM 1532 C C . GLY A 1 200 ? -13.150 -3.238 -7.101 1.00 92.12 200 GLY A C 1
ATOM 1533 O O . GLY A 1 200 ? -12.592 -2.571 -6.233 1.00 92.12 200 GLY A O 1
ATOM 1534 N N . LEU A 1 201 ? -13.085 -4.574 -7.120 1.00 93.88 201 LEU A N 1
ATOM 1535 C CA . LEU A 1 201 ? -12.488 -5.381 -6.047 1.00 93.88 201 LEU A CA 1
ATOM 1536 C C . LEU A 1 201 ? -11.040 -4.988 -5.732 1.00 93.88 201 LEU A C 1
ATOM 1538 O O . LEU A 1 201 ? -10.687 -4.871 -4.560 1.00 93.88 201 LEU A O 1
ATOM 1542 N N . ARG A 1 202 ? -10.203 -4.726 -6.743 1.00 96.44 202 ARG A N 1
ATOM 1543 C CA . ARG A 1 202 ? -8.794 -4.359 -6.529 1.00 96.44 202 ARG A CA 1
ATOM 1544 C C . ARG A 1 202 ? -8.635 -3.016 -5.821 1.00 96.44 202 ARG A C 1
ATOM 1546 O O . ARG A 1 202 ? -7.607 -2.802 -5.180 1.00 96.44 202 ARG A O 1
ATOM 1553 N N . ALA A 1 203 ? -9.670 -2.173 -5.820 1.00 95.50 203 ALA A N 1
ATOM 1554 C CA . ALA A 1 203 ? -9.660 -0.927 -5.069 1.00 95.50 203 ALA A CA 1
ATOM 1555 C C . ALA A 1 203 ? -9.527 -1.166 -3.556 1.00 95.50 203 ALA A C 1
ATOM 1557 O O . ALA A 1 203 ? -8.930 -0.328 -2.885 1.00 95.50 203 ALA A O 1
ATOM 1558 N N . THR A 1 204 ? -9.988 -2.311 -3.030 1.00 97.25 204 THR A N 1
ATOM 1559 C CA . THR A 1 204 ? -9.848 -2.702 -1.607 1.00 97.25 204 THR A CA 1
ATOM 1560 C C . THR A 1 204 ? -8.400 -2.736 -1.122 1.00 97.25 204 THR A C 1
ATOM 1562 O O . THR A 1 204 ? -8.131 -2.449 0.043 1.00 97.25 204 THR A O 1
ATOM 1565 N N . LEU A 1 205 ? -7.440 -2.959 -2.027 1.00 96.94 205 LEU A N 1
ATOM 1566 C CA . LEU A 1 205 ? -6.011 -2.891 -1.720 1.00 96.94 205 LEU A CA 1
ATOM 1567 C C . LEU A 1 205 ? -5.534 -1.474 -1.366 1.00 96.94 205 LEU A C 1
ATOM 1569 O O . LEU A 1 205 ? -4.376 -1.316 -0.997 1.00 96.94 205 LEU A O 1
ATOM 1573 N N . ASN A 1 206 ? -6.391 -0.457 -1.478 1.00 97.06 206 ASN A N 1
ATOM 1574 C CA . ASN A 1 206 ? -6.086 0.933 -1.152 1.00 97.06 206 ASN A CA 1
ATOM 1575 C C . ASN A 1 206 ? -6.608 1.356 0.238 1.00 97.06 206 ASN A C 1
ATOM 1577 O O . ASN A 1 206 ? -6.814 2.555 0.459 1.00 97.06 206 ASN A O 1
ATOM 1581 N N . LEU A 1 207 ? -6.844 0.424 1.177 1.00 98.50 207 LEU A N 1
ATOM 1582 C CA . LEU A 1 207 ? -7.071 0.783 2.586 1.00 98.50 207 LEU A CA 1
ATOM 1583 C C . LEU A 1 207 ? -5.919 1.665 3.088 1.00 98.50 207 LEU A C 1
ATOM 1585 O O . LEU A 1 207 ? -4.752 1.400 2.807 1.00 98.50 207 LEU A O 1
ATOM 1589 N N . GLY A 1 208 ? -6.268 2.772 3.742 1.00 97.94 208 GLY A N 1
ATOM 1590 C CA . GLY A 1 208 ? -5.323 3.778 4.231 1.00 97.94 208 GLY A CA 1
ATOM 1591 C C . GLY A 1 208 ? -4.658 4.645 3.156 1.00 97.94 208 GLY A C 1
ATOM 1592 O O . GLY A 1 208 ? -4.222 5.751 3.457 1.00 97.94 208 GLY A O 1
ATOM 1593 N N . HIS A 1 209 ? -4.646 4.230 1.887 1.00 97.31 209 HIS A N 1
ATOM 1594 C CA . HIS A 1 209 ? -3.881 4.906 0.836 1.00 97.31 209 HIS A CA 1
ATOM 1595 C C . HIS A 1 209 ? -4.423 6.291 0.473 1.00 97.31 209 HIS A C 1
ATOM 1597 O O . HIS A 1 209 ? -3.641 7.151 0.095 1.00 97.31 209 HIS A O 1
ATOM 1603 N N . THR A 1 210 ? -5.735 6.547 0.578 1.00 95.69 210 THR A N 1
ATOM 1604 C CA . THR A 1 210 ? -6.271 7.898 0.302 1.00 95.69 210 THR A CA 1
ATOM 1605 C C . THR A 1 210 ? -5.654 8.929 1.254 1.00 95.69 210 THR A C 1
ATOM 1607 O O . THR A 1 210 ? -5.182 9.977 0.824 1.00 95.69 210 THR A O 1
ATOM 1610 N N . PHE A 1 211 ? -5.603 8.597 2.546 1.00 97.31 211 PHE A N 1
ATOM 1611 C CA . PHE A 1 211 ? -4.983 9.432 3.571 1.00 97.31 211 PHE A CA 1
ATOM 1612 C C . PHE A 1 211 ? -3.453 9.401 3.466 1.00 97.31 211 PHE A C 1
ATOM 1614 O O . PHE A 1 211 ? -2.814 10.447 3.495 1.00 97.31 211 PHE A O 1
ATOM 1621 N N . GLY A 1 212 ? -2.856 8.224 3.259 1.00 97.06 212 GLY A N 1
ATOM 1622 C CA . GLY A 1 212 ? -1.408 8.071 3.121 1.00 97.06 212 GLY A CA 1
ATOM 1623 C C . GLY A 1 212 ? -0.835 8.863 1.944 1.00 97.06 212 GLY A C 1
ATOM 1624 O O . GLY A 1 212 ? 0.139 9.589 2.103 1.00 97.06 212 GLY A O 1
ATOM 1625 N N . HIS A 1 213 ? -1.474 8.832 0.774 1.00 95.12 213 HIS A N 1
ATOM 1626 C CA . HIS A 1 213 ? -1.041 9.632 -0.376 1.00 95.12 213 HIS A CA 1
ATOM 1627 C C . HIS A 1 213 ? -1.175 11.138 -0.125 1.00 95.12 213 HIS A C 1
ATOM 1629 O O . HIS A 1 213 ? -0.347 11.912 -0.614 1.00 95.12 213 HIS A O 1
ATOM 1635 N N . ALA A 1 214 ? -2.187 11.555 0.641 1.00 94.56 214 ALA A N 1
ATOM 1636 C CA . ALA A 1 214 ? -2.322 12.938 1.076 1.00 94.56 214 ALA A CA 1
ATOM 1637 C C . ALA A 1 214 ? -1.189 13.350 2.025 1.00 94.56 214 ALA A C 1
ATOM 1639 O O . ALA A 1 214 ? -0.616 14.419 1.830 1.00 94.56 214 ALA A O 1
ATOM 1640 N N . ILE A 1 215 ? -0.794 12.481 2.963 1.00 95.81 215 ILE A N 1
ATOM 1641 C CA . ILE A 1 215 ? 0.388 12.685 3.815 1.00 95.81 215 ILE A CA 1
ATOM 1642 C C . ILE A 1 215 ? 1.651 12.798 2.959 1.00 95.81 215 ILE A C 1
ATOM 1644 O O . ILE A 1 215 ? 2.382 13.772 3.083 1.00 95.81 215 ILE A O 1
ATOM 1648 N N . GLU A 1 216 ? 1.903 11.858 2.050 1.00 94.94 216 GLU A N 1
ATOM 1649 C CA . GLU A 1 216 ? 3.116 11.879 1.224 1.00 94.94 216 GLU A CA 1
ATOM 1650 C C . GLU A 1 216 ? 3.226 13.127 0.343 1.00 94.94 216 GLU A C 1
ATOM 1652 O O . GLU A 1 216 ? 4.306 13.695 0.197 1.00 94.94 216 GLU A O 1
ATOM 1657 N N . THR A 1 217 ? 2.112 13.554 -0.252 1.00 92.12 217 THR A N 1
ATOM 1658 C CA . THR A 1 217 ? 2.099 14.720 -1.144 1.00 92.12 217 THR A CA 1
ATOM 1659 C C . THR A 1 217 ? 2.161 16.022 -0.343 1.00 92.12 217 THR A C 1
ATOM 1661 O O . THR A 1 217 ? 2.918 16.918 -0.704 1.00 92.12 217 THR A O 1
ATOM 1664 N N . GLY A 1 218 ? 1.389 16.125 0.746 1.00 90.38 218 GLY A N 1
ATOM 1665 C CA . GLY A 1 218 ? 1.291 17.330 1.574 1.00 90.38 218 GLY A CA 1
ATOM 1666 C C . GLY A 1 218 ? 2.515 17.568 2.457 1.00 90.38 218 GLY A C 1
ATOM 1667 O O . GLY A 1 218 ? 2.961 18.704 2.591 1.00 90.38 218 GLY A O 1
ATOM 1668 N N . PHE A 1 219 ? 3.100 16.504 3.016 1.00 92.19 219 PHE A N 1
ATOM 1669 C CA . PHE A 1 219 ? 4.319 16.584 3.825 1.00 92.19 219 PHE A CA 1
ATOM 1670 C C . PHE A 1 219 ? 5.595 16.623 2.969 1.00 92.19 219 PHE A C 1
ATOM 1672 O O . PHE A 1 219 ? 6.621 17.151 3.397 1.00 92.19 219 PHE A O 1
ATOM 1679 N N . GLY A 1 220 ? 5.519 16.106 1.739 1.00 90.50 220 GLY A N 1
ATOM 1680 C CA . GLY A 1 220 ? 6.602 16.086 0.764 1.00 90.50 220 GLY A CA 1
ATOM 1681 C C . GLY A 1 220 ? 7.170 14.684 0.539 1.00 90.50 220 GLY A C 1
ATOM 1682 O O . GLY A 1 220 ? 7.477 13.942 1.478 1.00 90.50 220 GLY A O 1
ATOM 1683 N N . TYR A 1 221 ? 7.356 14.328 -0.735 1.00 88.06 221 TYR A N 1
ATOM 1684 C CA . TYR A 1 221 ? 7.846 13.005 -1.117 1.00 88.06 221 TYR A CA 1
ATOM 1685 C C . TYR A 1 221 ? 9.217 12.699 -0.499 1.00 88.06 221 TYR A C 1
ATOM 1687 O O . TYR A 1 221 ? 10.167 13.468 -0.646 1.00 88.06 221 TYR A O 1
ATOM 1695 N N . GLY A 1 222 ? 9.320 11.537 0.152 1.00 88.31 222 GLY A N 1
ATOM 1696 C CA . GLY A 1 222 ? 10.552 11.043 0.771 1.00 88.31 222 GLY A CA 1
ATOM 1697 C C . GLY A 1 222 ? 10.787 11.500 2.213 1.00 88.31 222 GLY A C 1
ATOM 1698 O O . GLY A 1 222 ? 11.733 11.018 2.829 1.00 88.31 222 GLY A O 1
ATOM 1699 N N . GLN A 1 223 ? 9.945 12.378 2.776 1.00 94.00 223 GLN A N 1
ATOM 1700 C CA . GLN A 1 223 ? 10.017 12.719 4.205 1.00 94.00 223 GLN A CA 1
ATOM 1701 C C . GLN A 1 223 ? 9.570 11.535 5.073 1.00 94.00 223 GLN A C 1
ATOM 1703 O O . GLN A 1 223 ? 10.292 11.077 5.963 1.00 94.00 223 GLN A O 1
ATOM 1708 N N . TRP A 1 224 ? 8.388 11.005 4.759 1.00 96.75 224 TRP A N 1
ATOM 1709 C CA . TRP A 1 224 ? 7.914 9.715 5.246 1.00 96.75 224 TRP A CA 1
ATOM 1710 C C . TRP A 1 224 ? 8.040 8.665 4.152 1.00 96.75 224 TRP A C 1
ATOM 1712 O O . TRP A 1 224 ? 7.849 8.945 2.964 1.00 96.75 224 TRP A O 1
ATOM 1722 N N . LEU A 1 225 ? 8.364 7.446 4.569 1.00 97.69 225 LEU A N 1
ATOM 1723 C CA . LEU A 1 225 ? 8.285 6.279 3.713 1.00 97.69 225 LEU A CA 1
ATOM 1724 C C . LEU A 1 225 ? 6.817 5.975 3.408 1.00 97.69 225 LEU A C 1
ATOM 1726 O O . LEU A 1 225 ? 5.916 6.289 4.186 1.00 97.69 225 LEU A O 1
ATOM 1730 N N . HIS A 1 226 ? 6.576 5.316 2.277 1.00 97.69 226 HIS A N 1
ATOM 1731 C CA . HIS A 1 226 ? 5.220 4.974 1.851 1.00 97.69 226 HIS A CA 1
ATOM 1732 C C . HIS A 1 226 ? 4.448 4.196 2.929 1.00 97.69 226 HIS A C 1
ATOM 1734 O O . HIS A 1 226 ? 3.317 4.551 3.248 1.00 97.69 226 HIS A O 1
ATOM 1740 N N . GLY A 1 227 ? 5.081 3.198 3.551 1.00 98.12 227 GLY A N 1
ATOM 1741 C CA . GLY A 1 227 ? 4.458 2.392 4.596 1.00 98.12 227 GLY A CA 1
ATOM 1742 C C . GLY A 1 227 ? 4.145 3.157 5.877 1.00 98.12 227 GLY A C 1
ATOM 1743 O O . GLY A 1 227 ? 3.131 2.891 6.511 1.00 98.12 227 GLY A O 1
ATOM 1744 N N . GLU A 1 228 ? 4.951 4.161 6.230 1.00 98.62 228 GLU A N 1
ATOM 1745 C CA . GLU A 1 228 ? 4.666 5.056 7.361 1.00 98.62 228 GLU A CA 1
ATOM 1746 C C . GLU A 1 228 ? 3.390 5.869 7.096 1.00 98.62 228 GLU A C 1
ATOM 1748 O O . GLU A 1 228 ? 2.504 5.960 7.945 1.00 98.62 228 GLU A O 1
ATOM 1753 N N . ALA A 1 229 ? 3.250 6.403 5.881 1.00 98.25 229 ALA A N 1
ATOM 1754 C CA . ALA A 1 229 ? 2.053 7.133 5.483 1.00 98.25 229 ALA A CA 1
ATOM 1755 C C . ALA A 1 229 ? 0.817 6.220 5.379 1.00 98.25 229 ALA A C 1
ATOM 1757 O O . ALA A 1 229 ? -0.272 6.611 5.803 1.00 98.25 229 ALA A O 1
ATOM 1758 N N . VAL A 1 230 ? 0.970 4.999 4.854 1.00 98.44 230 VAL A N 1
ATOM 1759 C CA . VAL A 1 230 ? -0.107 3.994 4.793 1.00 98.44 230 VAL A CA 1
ATOM 1760 C C . VAL A 1 230 ? -0.524 3.541 6.191 1.00 98.44 230 VAL A C 1
ATOM 1762 O O . VAL A 1 230 ? -1.719 3.370 6.421 1.00 98.44 230 VAL A O 1
ATOM 1765 N N . ALA A 1 231 ? 0.406 3.403 7.139 1.00 98.75 231 ALA A N 1
ATOM 1766 C CA . ALA A 1 231 ? 0.103 3.072 8.529 1.00 98.75 231 ALA A CA 1
ATOM 1767 C C . ALA A 1 231 ? -0.790 4.136 9.181 1.00 98.75 231 ALA A C 1
ATOM 1769 O O . ALA A 1 231 ? -1.914 3.829 9.581 1.00 98.75 231 ALA A O 1
ATOM 1770 N N . ALA A 1 232 ? -0.358 5.402 9.183 1.00 98.50 232 ALA A N 1
ATOM 1771 C CA . ALA A 1 232 ? -1.160 6.503 9.718 1.00 98.50 232 ALA A CA 1
ATOM 1772 C C . ALA A 1 232 ? -2.504 6.638 8.981 1.00 98.50 232 ALA A C 1
ATOM 1774 O O . ALA A 1 232 ? -3.557 6.778 9.602 1.00 98.50 232 ALA A O 1
ATOM 1775 N N . GLY A 1 233 ? -2.496 6.510 7.652 1.00 98.56 233 GLY A N 1
ATOM 1776 C CA . GLY A 1 233 ? -3.718 6.538 6.856 1.00 98.56 233 GLY A CA 1
ATOM 1777 C C . GLY A 1 233 ? -4.675 5.379 7.154 1.00 98.56 233 GLY A C 1
ATOM 1778 O O . GLY A 1 233 ? -5.892 5.551 7.089 1.00 98.56 233 GLY A O 1
ATOM 1779 N N . THR A 1 234 ? -4.150 4.205 7.508 1.00 98.81 234 THR A N 1
ATOM 1780 C CA . THR A 1 234 ? -4.946 3.050 7.942 1.00 98.81 234 THR A CA 1
ATOM 1781 C C . THR A 1 234 ? -5.621 3.343 9.275 1.00 98.81 234 THR A C 1
ATOM 1783 O O . THR A 1 234 ? -6.816 3.089 9.399 1.00 98.81 234 THR A O 1
ATOM 1786 N N . VAL A 1 235 ? -4.914 3.956 10.231 1.00 98.75 235 VAL A N 1
ATOM 1787 C CA . VAL A 1 235 ? -5.518 4.391 11.502 1.00 98.75 235 VAL A CA 1
ATOM 1788 C C . VAL A 1 235 ? -6.642 5.400 11.262 1.00 98.75 235 VAL A C 1
ATOM 1790 O O . VAL A 1 235 ? -7.727 5.236 11.814 1.00 98.75 235 VAL A O 1
ATOM 1793 N N . MET A 1 236 ? -6.445 6.377 10.372 1.00 98.69 236 MET A N 1
ATOM 1794 C CA . MET A 1 236 ? -7.497 7.337 10.006 1.00 98.69 236 MET A CA 1
ATOM 1795 C C . MET A 1 236 ? -8.723 6.646 9.384 1.00 98.69 236 MET A C 1
ATOM 1797 O O . MET A 1 236 ? -9.860 6.948 9.742 1.00 98.69 236 MET A O 1
ATOM 1801 N N . ALA A 1 237 ? -8.520 5.678 8.484 1.00 98.69 237 ALA A N 1
ATOM 1802 C CA . ALA A 1 237 ? -9.620 4.911 7.894 1.00 98.69 237 ALA A CA 1
ATOM 1803 C C . ALA A 1 237 ? -10.366 4.056 8.936 1.00 98.69 237 ALA A C 1
ATOM 1805 O O . ALA A 1 237 ? -11.586 3.894 8.849 1.00 98.69 237 ALA A O 1
ATOM 1806 N N . VAL A 1 238 ? -9.653 3.524 9.930 1.00 98.81 238 VAL A N 1
ATOM 1807 C CA . VAL A 1 238 ? -10.216 2.749 11.042 1.00 98.81 238 VAL A CA 1
ATOM 1808 C C . VAL A 1 238 ? -11.016 3.641 11.993 1.00 98.81 238 VAL A C 1
ATOM 1810 O O . VAL A 1 238 ? -12.157 3.303 12.301 1.00 98.81 238 VAL A O 1
ATOM 1813 N N . ASP A 1 239 ? -10.490 4.805 12.385 1.00 98.75 239 ASP A N 1
ATOM 1814 C CA . ASP A 1 239 ? -11.225 5.810 13.168 1.00 98.75 239 ASP A CA 1
ATOM 1815 C C . ASP A 1 239 ? -12.515 6.235 12.450 1.00 98.75 239 ASP A C 1
ATOM 1817 O O . ASP A 1 239 ? -13.595 6.195 13.040 1.00 98.75 239 ASP A O 1
ATOM 1821 N N . MET A 1 240 ? -12.438 6.531 11.149 1.00 98.62 240 MET A N 1
ATOM 1822 C CA . MET A 1 240 ? -13.616 6.881 10.352 1.00 98.62 240 MET A CA 1
ATOM 1823 C C . MET A 1 240 ? -14.641 5.739 10.302 1.00 98.62 240 MET A C 1
ATOM 1825 O O . MET A 1 240 ? -15.840 5.967 10.467 1.00 98.62 240 MET A O 1
ATOM 1829 N N . SER A 1 241 ? -14.183 4.497 10.114 1.00 98.81 241 SER A N 1
ATOM 1830 C CA . SER A 1 241 ? -15.052 3.310 10.111 1.00 98.81 241 SER A CA 1
ATOM 1831 C C . SER A 1 241 ? -15.757 3.123 11.462 1.00 98.81 241 SER A C 1
ATOM 1833 O O . SER A 1 241 ? -16.934 2.761 11.511 1.00 98.81 241 SER A O 1
ATOM 1835 N N . TYR A 1 242 ? -15.062 3.410 12.565 1.00 98.75 242 TYR A N 1
ATOM 1836 C CA . TYR A 1 242 ? -15.623 3.367 13.912 1.00 98.75 242 TYR A CA 1
ATOM 1837 C C . TYR A 1 242 ? -16.649 4.486 14.150 1.00 98.75 242 TYR A C 1
ATOM 1839 O O . TYR A 1 242 ? -17.738 4.211 14.649 1.00 98.75 242 TYR A O 1
ATOM 1847 N N . ARG A 1 243 ? -16.372 5.726 13.717 1.00 98.56 243 ARG A N 1
ATOM 1848 C CA . ARG A 1 243 ? -17.325 6.857 13.793 1.00 98.56 243 ARG A CA 1
ATOM 1849 C C . ARG A 1 243 ? -18.625 6.594 13.041 1.00 98.56 243 ARG A C 1
ATOM 1851 O O . ARG A 1 243 ? -19.685 7.022 13.484 1.00 98.56 243 ARG A O 1
ATOM 1858 N N . LEU A 1 244 ? -18.547 5.866 11.928 1.00 98.50 244 LEU A N 1
ATOM 1859 C CA . LEU A 1 244 ? -19.710 5.428 11.153 1.00 98.50 244 LEU A CA 1
ATOM 1860 C C . LEU A 1 244 ? -20.497 4.288 11.829 1.00 98.50 244 LEU A C 1
ATOM 1862 O O . LEU A 1 244 ? -21.535 3.875 11.313 1.00 98.50 244 LEU A O 1
ATOM 1866 N N . GLY A 1 245 ? -20.010 3.754 12.954 1.00 98.38 245 GLY A N 1
ATOM 1867 C CA . GLY A 1 245 ? -20.600 2.608 13.645 1.00 98.38 245 GLY A CA 1
ATOM 1868 C C . GLY A 1 245 ? -20.468 1.300 12.862 1.00 98.38 245 GLY A C 1
ATOM 1869 O O . GLY A 1 245 ? -21.284 0.398 13.032 1.00 98.38 245 GLY A O 1
ATOM 1870 N N . TRP A 1 246 ? -19.495 1.201 11.949 1.00 98.69 246 TRP A N 1
ATOM 1871 C CA . TRP A 1 246 ? -19.351 0.046 11.055 1.00 98.69 246 TRP A CA 1
ATOM 1872 C C . TRP A 1 246 ? -18.454 -1.054 11.609 1.00 98.69 246 TRP A C 1
ATOM 1874 O O . TRP A 1 246 ? -18.544 -2.189 11.140 1.00 98.69 246 TRP A O 1
ATOM 1884 N N . ILE A 1 247 ? -17.608 -0.734 12.585 1.00 98.75 247 ILE A N 1
ATOM 1885 C CA . ILE A 1 247 ? -16.707 -1.678 13.245 1.00 98.75 247 ILE A CA 1
ATOM 1886 C C . ILE A 1 247 ? -16.758 -1.513 14.760 1.00 98.75 247 ILE A C 1
ATOM 1888 O O . ILE A 1 247 ? -17.120 -0.456 15.274 1.00 98.75 247 ILE A O 1
ATOM 1892 N N . ASP A 1 248 ? -16.357 -2.567 15.464 1.00 98.31 248 ASP A N 1
ATOM 1893 C CA . ASP A 1 248 ? -16.237 -2.559 16.917 1.00 98.31 248 ASP A CA 1
ATOM 1894 C C . ASP A 1 248 ? -14.946 -1.864 17.383 1.00 98.31 248 ASP A C 1
ATOM 1896 O O . ASP A 1 248 ? -13.906 -1.914 16.720 1.00 98.31 248 ASP A O 1
ATOM 1900 N N . SER A 1 249 ? -15.001 -1.264 18.574 1.00 98.19 249 SER A N 1
ATOM 1901 C CA . SER A 1 249 ? -13.850 -0.606 19.210 1.00 98.19 249 SER A CA 1
ATOM 1902 C C . SER A 1 249 ? -12.637 -1.532 19.415 1.00 98.19 249 SER A C 1
ATOM 1904 O O . SER A 1 249 ? -11.497 -1.063 19.436 1.00 98.19 249 SER A O 1
ATOM 1906 N N . SER A 1 250 ? -12.844 -2.851 19.512 1.00 98.38 250 SER A N 1
ATOM 1907 C CA . SER A 1 250 ? -11.760 -3.836 19.596 1.00 98.38 250 SER A CA 1
ATOM 1908 C C . SER A 1 250 ? -10.885 -3.858 18.342 1.00 98.38 250 SER A C 1
ATOM 1910 O O . SER A 1 250 ? -9.672 -4.016 18.471 1.00 98.38 250 SER A O 1
ATOM 1912 N N . ILE A 1 251 ? -11.447 -3.635 17.146 1.00 98.69 251 ILE A N 1
ATOM 1913 C CA . ILE A 1 251 ? -10.669 -3.561 15.899 1.00 98.69 251 ILE A CA 1
ATOM 1914 C C . ILE A 1 251 ? -9.763 -2.329 15.929 1.00 98.69 251 ILE A C 1
ATOM 1916 O O . ILE A 1 251 ? -8.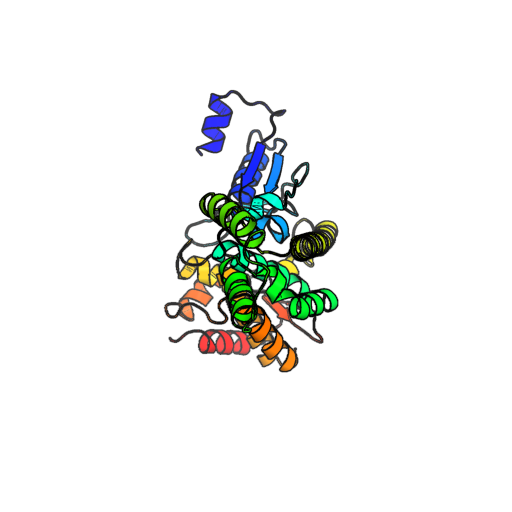586 -2.440 15.597 1.00 98.69 251 ILE A O 1
ATOM 1920 N N . VAL A 1 252 ? -10.273 -1.188 16.407 1.00 98.62 252 VAL A N 1
ATOM 1921 C CA . VAL A 1 252 ? -9.486 0.049 16.567 1.00 98.62 252 VAL A CA 1
ATOM 1922 C C . VAL A 1 252 ? -8.259 -0.201 17.443 1.00 98.62 252 VAL A C 1
ATOM 1924 O O . VAL A 1 252 ? -7.137 0.089 17.034 1.00 98.62 252 VAL A O 1
ATOM 1927 N N . LYS A 1 253 ? -8.458 -0.818 18.615 1.00 98.50 253 LYS A N 1
ATOM 1928 C CA . LYS A 1 253 ? -7.367 -1.125 19.549 1.00 98.50 253 LYS A CA 1
ATOM 1929 C C . LYS A 1 253 ? -6.349 -2.110 18.967 1.00 98.50 253 LYS A C 1
ATOM 1931 O O . LYS A 1 253 ? -5.154 -1.928 19.165 1.00 98.50 253 LYS A O 1
ATOM 1936 N N . ARG A 1 254 ? -6.809 -3.152 18.267 1.00 98.69 254 ARG A N 1
ATOM 1937 C CA . ARG A 1 254 ? -5.925 -4.155 17.647 1.00 98.69 254 ARG A CA 1
ATOM 1938 C C . ARG A 1 254 ? -5.070 -3.556 16.532 1.00 98.69 254 ARG A C 1
ATOM 1940 O O . ARG A 1 254 ? -3.898 -3.898 16.427 1.00 98.69 254 ARG A O 1
ATOM 1947 N N . VAL A 1 255 ? -5.638 -2.655 15.726 1.00 98.69 255 VAL A N 1
ATOM 1948 C CA . VAL A 1 255 ? -4.905 -1.936 14.669 1.00 98.69 255 VAL A CA 1
ATOM 1949 C C . VAL A 1 255 ? -3.822 -1.038 15.266 1.00 98.69 255 VAL A C 1
ATOM 1951 O O . VAL A 1 255 ? -2.695 -1.053 14.781 1.00 98.69 255 VAL A O 1
ATOM 1954 N N . ASP A 1 256 ? -4.146 -0.276 16.311 1.00 98.06 256 ASP A N 1
ATOM 1955 C CA . ASP A 1 256 ? -3.164 0.584 16.981 1.00 98.06 256 ASP A CA 1
ATOM 1956 C C . ASP A 1 256 ? -2.022 -0.250 17.592 1.00 98.06 256 ASP A C 1
ATOM 1958 O O . ASP A 1 256 ? -0.853 0.003 17.308 1.00 98.06 256 ASP A O 1
ATOM 1962 N N . ASP A 1 257 ? -2.350 -1.327 18.320 1.00 98.50 257 ASP A N 1
ATOM 1963 C CA . ASP A 1 257 ? -1.361 -2.222 18.942 1.00 98.50 257 ASP A CA 1
ATOM 1964 C C . ASP A 1 257 ? -0.408 -2.858 17.919 1.00 98.50 257 ASP A C 1
ATOM 1966 O O . ASP A 1 257 ? 0.813 -2.811 18.089 1.00 98.50 257 ASP A O 1
ATOM 1970 N N . ILE A 1 258 ? -0.937 -3.425 16.828 1.00 98.50 258 ILE A N 1
ATOM 1971 C CA . ILE A 1 258 ? -0.098 -4.110 15.838 1.00 98.50 258 ILE A CA 1
ATOM 1972 C C . ILE A 1 258 ? 0.817 -3.139 15.080 1.00 98.50 258 ILE A C 1
ATOM 1974 O O . ILE A 1 258 ? 1.962 -3.491 14.789 1.00 98.50 258 ILE A O 1
ATOM 1978 N N . LEU A 1 259 ? 0.354 -1.916 14.792 1.00 98.50 259 LEU A N 1
ATOM 1979 C CA . LEU A 1 259 ? 1.167 -0.887 14.137 1.00 98.50 259 LEU A CA 1
ATOM 1980 C C . LEU A 1 259 ? 2.265 -0.367 15.072 1.00 98.50 259 LEU A C 1
ATOM 1982 O O . LEU A 1 259 ? 3.417 -0.251 14.649 1.00 98.50 259 LEU A O 1
ATOM 1986 N N . LEU A 1 260 ? 1.951 -0.138 16.352 1.00 97.88 260 LEU A N 1
ATOM 1987 C CA . LEU A 1 260 ? 2.945 0.245 17.358 1.00 97.88 260 LEU A CA 1
ATOM 1988 C C . LEU A 1 260 ? 4.009 -0.841 17.541 1.00 97.88 260 LEU A C 1
ATOM 1990 O O . LEU A 1 260 ? 5.204 -0.539 17.547 1.00 97.88 260 LEU A O 1
ATOM 1994 N N . ARG A 1 261 ? 3.601 -2.114 17.615 1.00 96.50 261 ARG A N 1
ATOM 1995 C CA . ARG A 1 261 ? 4.530 -3.255 17.671 1.00 96.50 261 ARG A CA 1
ATOM 1996 C C . ARG A 1 261 ? 5.386 -3.346 16.414 1.00 96.50 261 ARG A C 1
ATOM 1998 O O . ARG A 1 261 ? 6.571 -3.624 16.526 1.00 96.50 261 ARG A O 1
ATOM 2005 N N . ALA A 1 262 ? 4.843 -3.019 15.242 1.00 96.56 262 ALA A N 1
ATOM 2006 C CA . ALA A 1 262 ? 5.599 -2.917 13.993 1.00 96.56 262 ALA A CA 1
ATOM 2007 C C . ALA A 1 262 ? 6.523 -1.680 13.907 1.00 96.56 262 ALA A C 1
ATOM 2009 O O . ALA A 1 262 ? 7.176 -1.490 12.882 1.00 96.56 262 ALA A O 1
ATOM 2010 N N . LYS A 1 263 ? 6.600 -0.846 14.959 1.00 96.75 263 LYS A N 1
ATOM 2011 C CA . LYS A 1 263 ? 7.356 0.421 15.001 1.00 96.75 263 LYS A CA 1
ATOM 2012 C C . LYS A 1 263 ? 6.894 1.424 13.925 1.00 96.75 263 LYS A C 1
ATOM 2014 O O . LYS A 1 263 ? 7.703 2.187 13.400 1.00 96.75 263 LYS A O 1
ATOM 2019 N N . LEU A 1 264 ? 5.599 1.421 13.595 1.00 98.19 264 LEU A N 1
ATOM 2020 C CA . LEU A 1 264 ? 4.974 2.310 12.611 1.00 98.19 264 LEU A CA 1
ATOM 2021 C C . LEU A 1 264 ? 4.202 3.460 13.283 1.00 98.19 264 LEU A C 1
ATOM 2023 O O . LEU A 1 264 ? 3.682 3.292 14.387 1.00 98.19 264 LEU A O 1
ATOM 2027 N N . PRO A 1 265 ? 4.094 4.632 12.629 1.00 97.75 265 PRO A N 1
ATOM 2028 C CA . PRO A 1 265 ? 3.324 5.749 13.161 1.00 97.75 265 PRO A CA 1
ATOM 2029 C C . PRO A 1 265 ? 1.816 5.475 13.108 1.00 97.75 265 PRO A C 1
ATOM 2031 O O . PRO A 1 265 ? 1.296 4.956 12.120 1.00 97.75 265 PRO A O 1
ATOM 2034 N N . THR A 1 266 ? 1.108 5.906 14.152 1.00 97.38 266 THR A N 1
ATOM 2035 C CA . THR A 1 266 ? -0.358 5.799 14.268 1.00 97.38 266 THR A CA 1
ATOM 2036 C C . THR A 1 266 ? -1.078 7.151 14.209 1.00 97.38 266 THR A C 1
ATOM 2038 O O . THR A 1 266 ? -2.295 7.221 14.336 1.00 97.38 266 THR A O 1
ATOM 2041 N N . ALA A 1 267 ? -0.347 8.237 13.949 1.00 95.62 267 ALA A N 1
ATOM 2042 C CA . ALA A 1 267 ? -0.882 9.582 13.743 1.00 95.62 267 ALA A CA 1
ATOM 2043 C C . ALA A 1 267 ? -0.244 10.222 12.505 1.00 95.62 267 ALA A C 1
ATOM 2045 O O . ALA A 1 267 ? 0.854 9.834 12.114 1.00 95.62 267 ALA A O 1
ATOM 2046 N N . SER A 1 268 ? -0.906 11.199 11.882 1.00 94.00 268 SER A N 1
ATOM 2047 C CA . SER A 1 268 ? -0.312 11.979 10.790 1.00 94.00 268 SER A CA 1
ATOM 2048 C C . SER A 1 268 ? 0.768 12.953 11.292 1.00 94.00 268 SER A C 1
ATOM 2050 O O . SER A 1 268 ? 0.764 13.316 12.471 1.00 94.00 268 SER A O 1
ATOM 2052 N N . PRO A 1 269 ? 1.678 13.423 10.414 1.00 94.75 269 PRO A N 1
ATOM 2053 C CA . PRO A 1 269 ? 2.637 14.468 10.765 1.00 94.75 269 PRO A CA 1
ATOM 2054 C C . PRO A 1 269 ? 1.952 15.724 11.311 1.00 94.75 269 PRO A C 1
ATOM 2056 O O . PRO A 1 269 ? 0.914 16.141 10.801 1.00 94.75 269 PRO A O 1
ATOM 2059 N N . GLU A 1 270 ? 2.570 16.378 12.298 1.00 92.31 270 GLU A N 1
ATOM 2060 C CA . GLU A 1 270 ? 1.968 17.535 12.980 1.00 92.31 270 GLU A CA 1
ATOM 2061 C C . GLU A 1 270 ? 1.715 18.744 12.068 1.00 92.31 270 GLU A C 1
ATOM 2063 O O . GLU A 1 270 ? 0.899 19.601 12.392 1.00 92.31 270 GLU A O 1
ATOM 2068 N N . THR A 1 271 ? 2.423 18.823 10.941 1.00 93.31 271 THR A N 1
ATOM 2069 C CA . THR A 1 271 ? 2.298 19.898 9.952 1.00 93.31 271 THR A CA 1
ATOM 2070 C C . THR A 1 271 ? 1.143 19.690 8.974 1.00 93.31 271 THR A C 1
ATOM 2072 O O . THR A 1 271 ? 0.852 20.593 8.193 1.00 93.31 271 THR A O 1
ATOM 2075 N N . MET A 1 272 ? 0.504 18.515 8.975 1.00 95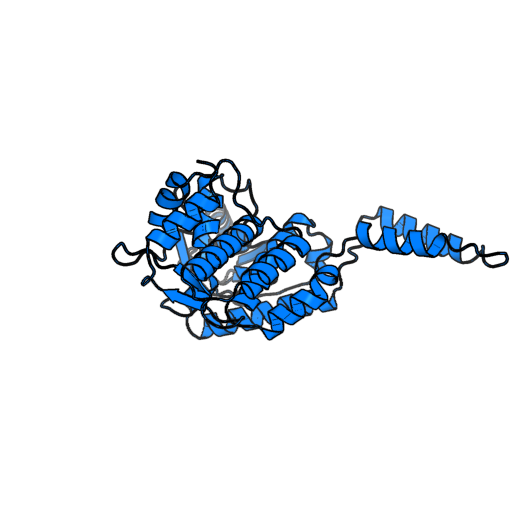.44 272 MET A N 1
ATOM 2076 C CA . MET A 1 272 ? -0.645 18.240 8.115 1.00 95.44 272 MET A CA 1
ATOM 2077 C C . MET A 1 272 ? -1.883 18.986 8.614 1.00 95.44 272 MET A C 1
ATOM 2079 O O . MET A 1 272 ? -2.253 18.873 9.783 1.00 95.44 272 MET A O 1
ATOM 2083 N N . THR A 1 273 ? -2.566 19.679 7.702 1.00 95.50 273 THR A N 1
ATOM 2084 C CA . THR A 1 273 ? -3.834 20.373 7.975 1.00 95.50 273 THR A CA 1
ATOM 2085 C C . THR A 1 273 ? -5.009 19.707 7.266 1.00 95.50 273 THR A C 1
ATOM 2087 O O . THR A 1 273 ? -4.841 18.992 6.270 1.00 95.50 273 THR A O 1
ATOM 2090 N N . VAL A 1 274 ? -6.226 19.991 7.734 1.00 95.38 274 VAL A N 1
ATOM 2091 C CA . VAL A 1 274 ? -7.459 19.498 7.094 1.00 95.38 274 VAL A CA 1
ATOM 2092 C C . VAL A 1 274 ? -7.547 19.946 5.629 1.00 95.38 274 VAL A C 1
ATOM 2094 O O . VAL A 1 274 ? -7.943 19.167 4.760 1.00 95.38 274 VAL A O 1
ATOM 2097 N N . GLU A 1 275 ? -7.147 21.184 5.325 1.00 93.38 275 GLU A N 1
ATOM 2098 C CA . GLU A 1 275 ? -7.142 21.716 3.956 1.00 93.38 275 GLU A CA 1
ATOM 2099 C C . GLU A 1 275 ? -6.139 20.992 3.050 1.00 93.38 275 GLU A C 1
ATOM 2101 O O . GLU A 1 275 ? -6.459 20.678 1.899 1.00 93.38 275 GLU A O 1
ATOM 2106 N N . MET A 1 276 ? -4.948 20.662 3.565 1.00 92.69 276 MET A N 1
ATOM 2107 C CA . MET A 1 276 ? -3.964 19.869 2.822 1.00 92.69 276 MET A CA 1
ATOM 2108 C C . MET A 1 276 ? -4.528 18.493 2.469 1.00 92.69 276 MET A C 1
ATOM 2110 O O . MET A 1 276 ? -4.479 18.100 1.303 1.00 92.69 276 MET A O 1
ATOM 2114 N N . PHE A 1 277 ? -5.147 17.797 3.429 1.00 94.69 277 PHE A N 1
ATOM 2115 C CA . PHE A 1 277 ? -5.820 16.527 3.153 1.00 94.69 277 PHE A CA 1
ATOM 2116 C C . PHE A 1 277 ? -6.893 16.680 2.073 1.00 94.69 277 PHE A C 1
ATOM 2118 O O . PHE A 1 277 ? -6.840 15.994 1.054 1.00 94.69 277 PHE A O 1
ATOM 2125 N N . LYS A 1 278 ? -7.834 17.615 2.245 1.00 92.06 278 LYS A N 1
ATOM 2126 C CA . LYS A 1 278 ? -8.942 17.813 1.296 1.00 92.06 278 LYS A CA 1
ATOM 2127 C C . LYS A 1 278 ? -8.459 18.149 -0.116 1.00 92.06 278 LYS A C 1
ATOM 2129 O O . LYS A 1 278 ? -8.992 17.600 -1.078 1.00 92.06 278 LYS A O 1
ATOM 2134 N N . SER A 1 279 ? -7.451 19.013 -0.246 1.00 89.69 279 SER A N 1
ATOM 2135 C CA . SER A 1 279 ? -6.919 19.419 -1.553 1.00 89.69 279 SER A CA 1
ATOM 2136 C C . SER A 1 279 ? -6.257 18.261 -2.304 1.00 89.69 279 SER A C 1
ATOM 2138 O O . SER A 1 279 ? -6.525 18.079 -3.490 1.00 89.69 279 SER A O 1
ATOM 2140 N N . VAL A 1 280 ? -5.458 17.432 -1.623 1.00 87.56 280 VAL A N 1
ATOM 2141 C CA . VAL A 1 280 ? -4.797 16.28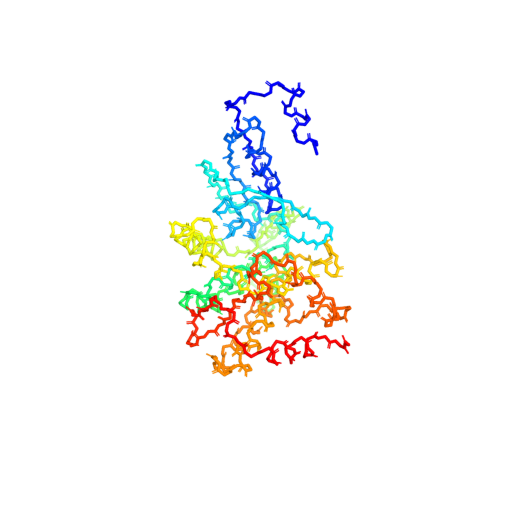4 -2.262 1.00 87.56 280 VAL A CA 1
ATOM 2142 C C . VAL A 1 280 ? -5.784 15.147 -2.531 1.00 87.56 280 VAL A C 1
ATOM 2144 O O . VAL A 1 280 ? -5.751 14.537 -3.598 1.00 87.56 280 VAL A O 1
ATOM 2147 N N . MET A 1 281 ? -6.706 14.869 -1.606 1.00 89.44 281 MET A N 1
ATOM 2148 C CA . MET A 1 281 ? -7.705 13.809 -1.788 1.00 89.44 281 MET A CA 1
ATOM 2149 C C . MET A 1 281 ? -8.663 14.101 -2.956 1.00 89.44 281 MET A C 1
ATOM 2151 O O . MET A 1 281 ? -9.202 13.166 -3.545 1.00 89.44 281 MET A O 1
ATOM 2155 N N . ALA A 1 282 ? -8.845 15.371 -3.340 1.00 84.25 282 ALA A N 1
ATOM 2156 C CA . ALA A 1 282 ? -9.677 15.767 -4.479 1.00 84.25 282 ALA A CA 1
ATOM 2157 C C . ALA A 1 282 ? -9.142 15.290 -5.843 1.00 84.25 282 ALA A C 1
ATOM 2159 O O . ALA A 1 282 ? -9.920 15.167 -6.787 1.00 84.25 282 ALA A O 1
ATOM 2160 N N . VAL A 1 283 ? -7.839 15.007 -5.954 1.00 78.62 283 VAL A N 1
ATOM 2161 C CA . VAL A 1 283 ? -7.210 14.471 -7.176 1.00 78.62 283 VAL A CA 1
ATOM 2162 C C . VAL A 1 283 ? -6.903 12.973 -7.082 1.00 78.62 283 VAL A C 1
ATOM 2164 O O . VAL A 1 283 ? -6.205 12.424 -7.936 1.00 78.62 283 VAL A O 1
ATOM 2167 N N . ASP A 1 284 ? -7.409 12.287 -6.052 1.00 79.88 284 ASP A N 1
ATOM 2168 C CA . ASP A 1 284 ? -7.246 10.842 -5.924 1.00 79.88 284 ASP A CA 1
ATOM 2169 C C . ASP A 1 284 ? -7.964 10.116 -7.084 1.00 79.88 284 ASP A C 1
ATOM 2171 O O . ASP A 1 284 ? -9.104 10.415 -7.437 1.00 79.88 284 ASP A O 1
ATOM 2175 N N . LYS A 1 285 ? -7.300 9.109 -7.663 1.00 74.06 285 LYS A N 1
ATOM 2176 C CA . LYS A 1 285 ? -7.805 8.274 -8.770 1.00 74.06 285 LYS A CA 1
ATOM 2177 C C . LYS A 1 285 ? -9.136 7.566 -8.468 1.00 74.06 285 LYS A C 1
ATOM 2179 O O . LYS A 1 285 ? -9.807 7.114 -9.392 1.00 74.06 285 LYS A O 1
ATOM 2184 N N . LYS A 1 286 ? -9.519 7.443 -7.194 1.00 77.62 286 LYS A N 1
ATOM 2185 C CA . LYS A 1 286 ? -10.799 6.870 -6.750 1.00 77.62 286 LYS A CA 1
ATOM 2186 C C . LYS A 1 286 ? -11.962 7.857 -6.844 1.00 77.62 286 LYS A C 1
ATOM 2188 O O . LYS A 1 286 ? -13.106 7.413 -6.728 1.00 77.62 286 LYS A O 1
ATOM 2193 N N . VAL A 1 287 ? -11.717 9.145 -7.080 1.00 78.81 287 VAL A N 1
ATOM 2194 C CA . VAL A 1 287 ? -12.781 10.112 -7.368 1.00 78.81 287 VAL A CA 1
ATOM 2195 C C . VAL A 1 287 ? -13.467 9.717 -8.679 1.00 78.81 287 VAL A C 1
ATOM 2197 O O . VAL A 1 287 ? -12.829 9.636 -9.724 1.00 78.81 287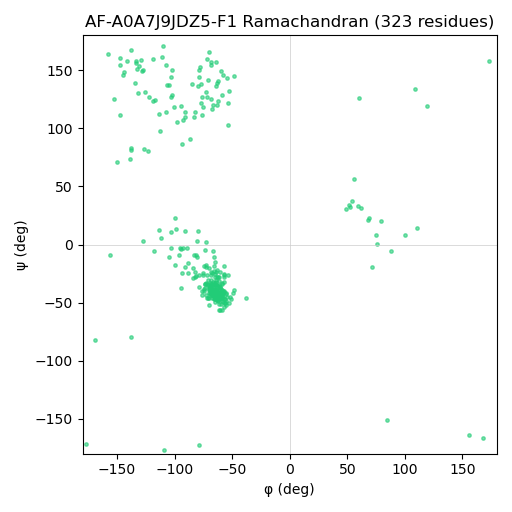 VAL A O 1
ATOM 2200 N N . ALA A 1 288 ? -14.769 9.441 -8.620 1.00 76.44 288 ALA A N 1
ATOM 2201 C CA . ALA A 1 288 ? -15.612 9.223 -9.797 1.00 76.44 288 ALA A CA 1
ATOM 2202 C C . ALA A 1 288 ? -16.807 10.166 -9.725 1.00 76.44 288 ALA A C 1
ATOM 2204 O O . ALA A 1 288 ? -17.423 10.289 -8.669 1.00 76.44 288 ALA A O 1
ATOM 2205 N N . ASP A 1 289 ? -17.087 10.865 -10.825 1.00 74.12 289 ASP A N 1
ATOM 2206 C CA . ASP A 1 289 ? -18.175 11.847 -10.925 1.00 74.12 289 ASP A CA 1
ATOM 2207 C C . ASP A 1 289 ? -18.159 12.900 -9.795 1.00 74.12 289 ASP A C 1
ATOM 2209 O O . ASP A 1 289 ? -19.192 13.350 -9.307 1.00 74.12 289 ASP A O 1
ATOM 2213 N N . GLY A 1 290 ? -16.956 13.281 -9.340 1.00 74.12 290 GLY A N 1
ATOM 2214 C CA . GLY A 1 290 ? -16.752 14.233 -8.241 1.00 74.12 290 GLY A CA 1
ATOM 2215 C C . GLY A 1 290 ? -17.003 13.668 -6.836 1.00 74.12 290 GLY A C 1
ATOM 2216 O O . GLY A 1 290 ? -16.835 14.390 -5.853 1.00 74.12 290 GLY A O 1
ATOM 2217 N N . LEU A 1 291 ? -17.369 12.388 -6.713 1.00 82.19 291 LEU A N 1
ATOM 2218 C CA . LEU A 1 291 ? -17.535 11.703 -5.437 1.00 82.19 291 LEU A CA 1
ATOM 2219 C C . LEU A 1 291 ? -16.251 10.961 -5.055 1.00 82.19 291 LEU A C 1
ATOM 2221 O O . LEU A 1 291 ? -15.797 10.048 -5.751 1.00 82.19 291 LEU A O 1
ATOM 2225 N N . LEU A 1 292 ? -15.678 11.341 -3.914 1.00 89.44 292 LEU A N 1
ATOM 2226 C CA . LEU A 1 292 ? -14.578 10.610 -3.302 1.00 89.44 292 LEU A CA 1
ATOM 2227 C C . LEU A 1 292 ? -15.090 9.260 -2.791 1.00 89.44 292 LEU A C 1
ATOM 2229 O O . LEU A 1 2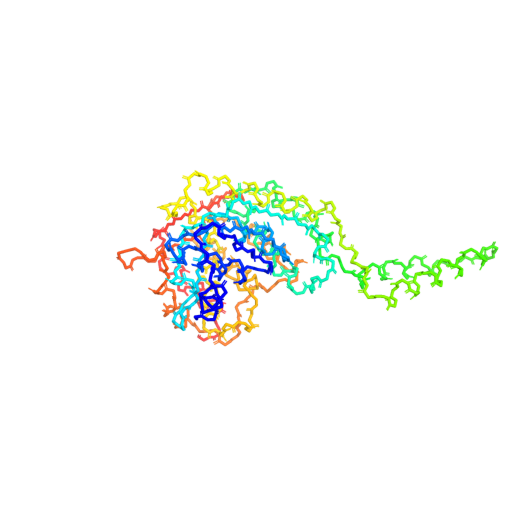92 ? -16.034 9.197 -2.009 1.00 89.44 292 LEU A O 1
ATOM 2233 N N . ARG A 1 293 ? -14.444 8.180 -3.229 1.00 93.38 293 ARG A N 1
ATOM 2234 C CA . ARG A 1 293 ? -14.692 6.830 -2.721 1.00 93.38 293 ARG A CA 1
ATOM 2235 C C . ARG A 1 293 ? -13.528 6.399 -1.840 1.00 93.38 293 ARG A C 1
ATOM 2237 O O . ARG A 1 293 ? -12.364 6.609 -2.187 1.00 93.38 293 ARG A O 1
ATOM 2244 N N . LEU A 1 294 ? -13.848 5.782 -0.711 1.00 95.56 294 LEU A N 1
ATOM 2245 C CA . LEU A 1 294 ? -12.887 5.332 0.290 1.00 95.56 294 LEU A CA 1
ATOM 2246 C C . LEU A 1 294 ? -12.958 3.819 0.463 1.00 95.56 294 LEU A C 1
ATOM 2248 O O . LEU A 1 294 ? -13.954 3.179 0.119 1.00 95.56 294 LEU A O 1
ATOM 2252 N N . ILE A 1 295 ? -11.877 3.268 1.008 1.00 97.94 295 ILE A N 1
ATOM 2253 C CA . ILE A 1 295 ? -11.867 1.913 1.548 1.00 97.94 295 ILE A CA 1
ATOM 2254 C C . ILE A 1 295 ? -12.001 2.038 3.055 1.00 97.94 295 ILE A C 1
ATOM 2256 O O . ILE A 1 295 ? -11.156 2.658 3.701 1.00 97.94 295 ILE A O 1
ATOM 2260 N N . LEU A 1 296 ? -13.077 1.474 3.586 1.00 98.62 296 LEU A N 1
ATOM 2261 C CA . LEU A 1 296 ? -13.414 1.511 5.003 1.00 98.62 296 LEU A CA 1
ATOM 2262 C C . LEU A 1 296 ? -13.662 0.089 5.491 1.00 98.62 296 LEU A C 1
ATOM 2264 O O . LEU A 1 296 ? -14.086 -0.775 4.719 1.00 98.62 296 LEU A O 1
ATOM 2268 N N . LEU A 1 297 ? -13.387 -0.162 6.765 1.00 98.75 297 LEU A N 1
ATOM 2269 C CA . LEU A 1 297 ? -13.691 -1.445 7.382 1.00 98.75 297 LEU A CA 1
ATOM 2270 C C . LEU A 1 297 ? -15.180 -1.503 7.728 1.00 98.75 297 LEU A C 1
ATOM 2272 O O . LEU A 1 297 ? -15.787 -0.492 8.089 1.00 98.75 297 LEU A O 1
ATOM 2276 N N . LYS A 1 298 ? -15.786 -2.685 7.601 1.00 98.44 298 LYS A N 1
ATOM 2277 C CA . LYS A 1 298 ? -17.202 -2.877 7.928 1.00 98.44 298 LYS A CA 1
ATOM 2278 C C . LYS A 1 298 ? -17.475 -4.310 8.354 1.00 98.44 298 LYS A C 1
ATOM 2280 O O . LYS A 1 298 ? -17.222 -5.236 7.593 1.00 98.44 298 LYS A O 1
ATOM 2285 N N . GLY A 1 299 ? -18.060 -4.474 9.536 1.00 98.38 299 GLY A N 1
ATOM 2286 C CA . GLY A 1 299 ? -18.313 -5.778 10.138 1.00 98.38 299 GLY A CA 1
ATOM 2287 C C . GLY A 1 299 ? -17.096 -6.319 10.903 1.00 98.38 299 GLY A C 1
ATOM 2288 O O . GLY A 1 299 ? -16.329 -5.531 11.462 1.00 98.38 299 GLY A O 1
ATOM 2289 N N . PRO A 1 300 ? -16.939 -7.652 10.997 1.00 98.50 300 PRO A N 1
ATOM 2290 C CA . PRO A 1 300 ? -15.827 -8.259 11.721 1.00 98.50 300 PRO A CA 1
ATOM 2291 C C . PRO A 1 300 ? -14.487 -8.043 11.001 1.00 98.50 300 PRO A C 1
ATOM 2293 O O . PRO A 1 300 ? -14.446 -7.691 9.822 1.00 98.50 300 PRO A O 1
ATOM 2296 N N . LEU A 1 301 ? -13.381 -8.291 11.710 1.00 98.50 301 LEU A N 1
ATOM 2297 C CA . LEU A 1 301 ? -12.022 -8.242 11.160 1.00 98.50 301 LEU A CA 1
ATOM 2298 C C . LEU A 1 301 ? -11.915 -9.022 9.836 1.00 98.50 301 LEU A C 1
ATOM 2300 O O . LEU A 1 301 ? -12.568 -10.051 9.668 1.00 98.50 301 LEU A O 1
ATOM 2304 N N . GLY A 1 302 ? -11.090 -8.531 8.907 1.00 98.06 302 GLY A N 1
ATOM 2305 C CA . GLY A 1 302 ? -10.940 -9.128 7.581 1.00 98.06 302 GLY A CA 1
ATOM 2306 C C . GLY A 1 302 ? -12.070 -8.762 6.618 1.00 98.06 302 GLY A C 1
ATOM 2307 O O . GLY A 1 302 ? -12.281 -9.478 5.647 1.00 98.06 302 GLY A O 1
ATOM 2308 N N . ASN A 1 303 ? -12.815 -7.682 6.880 1.00 98.38 303 ASN A N 1
ATOM 2309 C CA . ASN A 1 303 ? -13.874 -7.200 5.997 1.00 98.38 303 ASN A CA 1
ATOM 2310 C C . ASN A 1 303 ? -13.745 -5.696 5.758 1.00 98.38 303 ASN A C 1
ATOM 2312 O O . ASN A 1 303 ? -13.667 -4.887 6.688 1.00 98.38 303 ASN A O 1
ATOM 2316 N N . CYS A 1 304 ? -13.789 -5.313 4.487 1.00 98.44 304 CYS A N 1
ATOM 2317 C CA . CYS A 1 304 ? -13.800 -3.924 4.060 1.00 98.44 304 CYS A CA 1
ATOM 2318 C C . CYS A 1 304 ? -14.790 -3.702 2.917 1.00 98.44 304 CYS A C 1
ATOM 2320 O O . CYS A 1 304 ? -15.284 -4.640 2.290 1.00 98.44 304 CYS A O 1
ATOM 2322 N N . VAL A 1 305 ? -15.067 -2.435 2.636 1.00 97.81 305 VAL A N 1
ATOM 2323 C CA . VAL A 1 305 ? -15.918 -2.012 1.530 1.00 97.81 305 VAL A CA 1
ATOM 2324 C C . VAL A 1 305 ? -15.264 -0.859 0.779 1.00 97.81 305 VAL A C 1
ATOM 2326 O O . VAL A 1 305 ? -14.703 0.055 1.384 1.00 97.81 305 VAL A O 1
ATOM 2329 N N . PHE A 1 306 ? -15.359 -0.894 -0.549 1.00 96.50 306 PHE A N 1
ATOM 2330 C CA . PHE A 1 306 ? -15.094 0.256 -1.408 1.00 96.50 306 PHE A CA 1
ATOM 2331 C C . PHE A 1 306 ? -16.400 1.015 -1.630 1.00 96.50 306 PHE A C 1
ATOM 2333 O O . PHE A 1 306 ? -17.302 0.503 -2.289 1.00 96.50 306 PHE A O 1
ATOM 2340 N N . THR A 1 307 ? -16.529 2.211 -1.054 1.00 95.25 307 THR A N 1
ATOM 2341 C CA . THR A 1 307 ? -17.803 2.944 -1.045 1.00 95.25 307 THR A CA 1
ATOM 2342 C C . THR A 1 307 ? -17.616 4.455 -1.156 1.00 95.25 307 THR A C 1
ATOM 2344 O O . THR A 1 307 ? -16.642 5.017 -0.654 1.00 95.25 307 THR A O 1
ATOM 2347 N N . GLY A 1 308 ? -18.561 5.114 -1.828 1.00 93.69 308 GLY A N 1
ATOM 2348 C CA . GLY A 1 308 ? -18.776 6.566 -1.752 1.00 93.69 308 GLY A CA 1
ATOM 2349 C C . GLY A 1 308 ? -19.985 6.944 -0.887 1.00 93.69 308 GLY A C 1
ATOM 2350 O O . GLY A 1 308 ? -20.261 8.125 -0.710 1.00 93.69 308 GLY A O 1
ATOM 2351 N N . ASP A 1 309 ? -20.707 5.947 -0.372 1.00 93.69 309 ASP A N 1
ATOM 2352 C CA . ASP A 1 309 ? -21.868 6.106 0.499 1.00 93.69 309 ASP A CA 1
ATOM 2353 C C . ASP A 1 309 ? -21.420 6.041 1.964 1.00 93.69 309 ASP A C 1
ATOM 2355 O O . ASP A 1 309 ? -21.343 4.972 2.577 1.00 93.69 309 ASP A O 1
ATOM 2359 N N . TYR A 1 310 ? -21.014 7.196 2.482 1.00 94.56 310 TYR A N 1
ATOM 2360 C CA . TYR A 1 310 ? -20.651 7.422 3.877 1.00 94.56 310 TYR A CA 1
ATOM 2361 C C . TYR A 1 310 ? -21.018 8.856 4.277 1.00 94.56 310 TYR A C 1
ATOM 2363 O O . TYR A 1 310 ? -21.062 9.760 3.438 1.00 94.56 310 TYR A O 1
ATOM 2371 N N . ASP A 1 311 ? -21.252 9.088 5.571 1.00 93.56 311 ASP A N 1
ATOM 2372 C CA . ASP A 1 311 ? -21.496 10.439 6.077 1.00 93.56 311 ASP A CA 1
ATOM 2373 C C . ASP A 1 311 ? -20.222 11.290 5.947 1.00 93.56 311 ASP A C 1
ATOM 2375 O O . ASP A 1 311 ? -19.177 10.973 6.522 1.00 93.56 311 ASP A O 1
ATOM 2379 N N . ARG A 1 312 ? -20.302 12.394 5.195 1.00 92.69 312 ARG A N 1
ATOM 2380 C CA . ARG A 1 312 ? -19.184 13.335 5.022 1.00 92.69 312 ARG A CA 1
ATOM 2381 C C . ARG A 1 312 ? -18.755 13.965 6.342 1.00 92.69 312 ARG A C 1
ATOM 2383 O O . ARG A 1 312 ? -17.576 14.272 6.491 1.00 92.69 312 ARG A O 1
ATOM 2390 N N . LYS A 1 313 ? -19.670 14.094 7.308 1.00 95.56 313 LYS A N 1
ATOM 2391 C CA . LYS A 1 313 ? -19.331 14.567 8.648 1.00 95.56 313 LYS A CA 1
ATOM 2392 C C . LYS A 1 313 ? -18.326 13.634 9.326 1.00 95.56 313 LYS A C 1
ATOM 2394 O O . LYS A 1 313 ? -17.420 14.123 9.987 1.00 95.56 313 LYS A O 1
ATOM 2399 N N . ALA A 1 314 ? -18.425 12.318 9.118 1.00 97.50 314 ALA A N 1
ATOM 2400 C CA . ALA A 1 314 ? -17.460 11.373 9.679 1.00 97.50 314 ALA A CA 1
ATOM 2401 C C . ALA A 1 314 ? -16.050 11.591 9.108 1.00 97.50 314 ALA A C 1
ATOM 2403 O O . ALA A 1 314 ? -15.083 11.535 9.858 1.00 97.50 314 ALA A O 1
ATOM 2404 N N . LEU A 1 315 ? -15.934 11.897 7.808 1.00 96.19 315 LEU A N 1
ATOM 2405 C CA . LEU A 1 315 ? -14.649 12.249 7.198 1.00 96.19 315 LEU A CA 1
ATOM 2406 C C . LEU A 1 315 ? -14.081 13.538 7.804 1.00 96.19 315 LEU A C 1
ATOM 2408 O O . LEU A 1 315 ? -12.911 13.565 8.173 1.00 96.19 315 LEU A O 1
ATOM 2412 N N . ASP A 1 316 ? -14.897 14.587 7.918 1.00 95.81 316 ASP A N 1
ATOM 2413 C CA . ASP A 1 316 ? -14.468 15.863 8.500 1.00 95.81 316 ASP A CA 1
ATOM 2414 C C . ASP A 1 316 ? -14.039 15.704 9.966 1.00 95.81 316 ASP A C 1
ATOM 2416 O O . ASP A 1 316 ? -12.959 16.159 10.339 1.00 95.81 316 ASP A O 1
ATOM 2420 N N . ASP A 1 317 ? -14.831 14.991 10.771 1.00 97.75 317 ASP A N 1
ATOM 2421 C CA . ASP A 1 317 ? -14.522 14.704 12.172 1.00 97.75 317 ASP A CA 1
ATOM 2422 C C . ASP A 1 317 ? -13.220 13.888 12.313 1.00 97.75 317 ASP A C 1
ATOM 2424 O O . ASP A 1 317 ? -12.433 14.148 13.224 1.00 97.75 317 ASP A O 1
ATOM 2428 N N . THR A 1 318 ? -12.971 12.919 11.419 1.00 98.12 318 THR A N 1
ATOM 2429 C CA . THR A 1 318 ? -11.705 12.170 11.374 1.00 98.12 318 THR A CA 1
ATOM 2430 C C . THR A 1 318 ? -10.541 13.088 11.010 1.00 98.12 318 THR A C 1
ATOM 2432 O O . THR A 1 318 ? -9.543 13.100 11.719 1.00 98.12 318 THR A O 1
ATOM 2435 N N . LEU A 1 319 ? -10.638 13.900 9.953 1.00 96.94 319 LEU A N 1
ATOM 2436 C CA . LEU A 1 319 ? -9.544 14.807 9.582 1.00 96.94 319 LEU A CA 1
ATOM 2437 C C . LEU A 1 319 ? -9.210 15.780 10.723 1.00 96.94 319 LEU A C 1
ATOM 2439 O O . LEU A 1 319 ? -8.042 15.944 11.066 1.00 96.94 319 LEU A O 1
ATOM 2443 N N . SER A 1 320 ? -10.223 16.363 11.366 1.00 95.88 320 SER A N 1
ATOM 2444 C CA . SER A 1 320 ? -10.033 17.249 12.519 1.00 95.88 320 SER A CA 1
ATOM 2445 C C . SER A 1 320 ? -9.449 16.547 13.748 1.00 95.88 320 SER A C 1
ATOM 2447 O O . SER A 1 320 ? -8.782 17.197 14.543 1.00 95.88 320 SER A O 1
ATOM 2449 N N . ALA A 1 321 ? -9.672 15.242 13.927 1.00 96.50 321 ALA A N 1
ATOM 2450 C CA . ALA A 1 321 ? -9.095 14.494 15.044 1.00 96.50 321 ALA A CA 1
ATOM 2451 C C . ALA A 1 321 ? -7.595 14.197 14.865 1.00 96.50 321 ALA A C 1
ATOM 2453 O O . ALA A 1 321 ? -6.888 14.026 15.856 1.00 96.50 321 ALA A O 1
ATOM 2454 N N . PHE A 1 322 ? -7.112 14.137 13.620 1.00 95.56 322 PHE A N 1
ATOM 2455 C CA . PHE A 1 322 ? -5.720 13.798 13.291 1.00 95.56 322 PHE A CA 1
ATOM 2456 C C . PHE A 1 322 ? -4.874 15.013 12.868 1.00 95.56 322 PHE A C 1
ATOM 2458 O O . PHE A 1 322 ? -3.647 14.920 12.813 1.00 95.56 322 PHE A O 1
ATOM 2465 N N . CYS A 1 323 ? -5.495 16.170 12.632 1.00 92.38 323 CYS A N 1
ATOM 2466 C CA . CYS A 1 323 ? -4.819 17.441 12.371 1.00 92.38 323 CYS A CA 1
ATOM 2467 C C . CYS A 1 323 ? -4.883 18.358 13.599 1.00 92.38 323 CYS A C 1
ATOM 2469 O O . CYS A 1 323 ? -5.933 18.508 14.217 1.00 92.38 323 CYS A O 1
ATOM 2471 N N . LYS A 1 324 ? -3.774 19.030 13.938 1.00 76.06 324 LYS A N 1
ATOM 2472 C CA . LYS A 1 324 ? -3.756 20.025 15.031 1.00 76.06 324 LYS A CA 1
ATOM 2473 C C . LYS A 1 324 ? -4.446 21.349 14.655 1.00 76.06 324 LYS A C 1
ATOM 2475 O O . LYS A 1 324 ? -4.777 22.124 15.551 1.00 76.06 324 LYS A O 1
ATOM 2480 N N . SER A 1 325 ? -4.635 21.610 13.358 1.00 60.66 325 SER A N 1
ATOM 2481 C CA . SER A 1 325 ? -5.256 22.816 12.785 1.00 60.66 325 SER A CA 1
ATOM 2482 C C . SER A 1 325 ? -5.981 22.514 11.479 1.00 60.66 325 SER A C 1
ATOM 2484 O O . SER A 1 325 ? -5.371 21.813 10.632 1.00 60.66 325 SER A O 1
#

pLDDT: mean 88.57, std 18.29, range [31.67, 98.88]

InterPro domains:
  IPR016037 3-dehydroquinate synthase AroB [TIGR01357] (2-313)
  IPR030960 3-dehydroquinate synthase, N-terminal domain [PF01761] (2-98)
  IPR030963 3-dehydroquinate synthase family [PIRSF001455] (2-305)
  IPR050071 Dehydroquinate Synthase [PTHR43622] (1-320)
  IPR056179 3-dehydroquinate synthase, C-terminal domain [PF24621] (100-135)
  IPR056179 3-dehydroquinate synthase, C-terminal domain [PF24621] (170-287)

Solvent-accessible surface area (backbone atoms only — not comparable to full-atom values): 17336 Å² total; per-residue (Å²): 107,69,71,60,52,51,39,56,76,69,63,62,58,74,82,44,69,48,75,20,74,31,37,40,71,40,36,17,44,43,40,30,46,24,46,55,46,91,73,40,33,49,32,35,31,33,27,41,33,48,41,7,50,36,42,50,52,64,69,16,64,19,26,39,67,47,98,83,36,74,62,74,47,65,42,86,44,73,54,82,47,72,53,76,53,73,72,47,48,58,80,46,53,68,69,56,45,32,22,18,46,36,60,52,51,46,50,10,48,43,64,29,40,70,56,37,57,50,42,72,75,38,45,69,44,61,67,34,41,52,73,62,54,49,57,57,56,54,58,66,66,71,59,88,78,83,84,90,81,74,77,69,58,56,58,53,49,52,50,49,53,58,49,56,72,66,74,70,67,62,57,41,38,65,70,55,45,52,49,52,31,51,56,28,37,51,59,49,50,55,41,31,74,77,21,67,83,53,86,55,74,34,49,48,80,39,52,10,38,64,50,10,47,16,45,35,57,66,75,33,83,77,75,54,54,69,25,38,27,28,31,15,13,34,41,50,29,42,53,30,18,39,71,70,67,33,35,59,71,67,56,52,53,52,53,52,51,51,36,51,69,46,73,39,47,71,58,57,62,80,86,46,31,47,65,49,40,54,61,41,46,70,71,37,87,57,45,52,98,87,42,65,45,46,36,33,46,43,55,62,83,20,26,50,45,75,42,64,87,67,66,66,64,38,54,52,55,40,40,57,72,56,21,86,88

Foldseek 3Di:
DVVLVVCVVVVPDQADEFEQAEALVSLQARLQCQCPRVNHHAYEYEYLFLLCLLDRLPQQWHAADDLLFGRPGGDRGHHPYYDYDLLSCQPPDLQRLLLSCLLLCLQQQAANVVSNVVLVVCLCLSNDFPVNVVVVVVVVVPPDDPDDDDPPVVVVVVVVVVVVVVVGDGSRDSVSSVVSSVVSNVSLNVQCVVPSPCPFSNCSSCQLVLQLRLLPSLVHPPPHDSSLSSLLSNLLLAQLCVVQVFDDVVVSVSSVVSSVSSVHDNAGDQPDALVSSVSSSQPDPCQDPSQRWHWHAGDDGSHIGTDSPGPVVSNVVSRPVRYPD

Mean predicted aligned error: 7.52 Å

Nearest PDB structures (foldseek):
  3zok-assembly2_D  TM=9.995E-01  e=6.072E-43  Actinidia chinensis
  6hqv-assembly1_A  TM=8.693E-01  e=1.310E-23  Thermochaetoides thermophila DSM 1495
  6hqv-assembly1_B  TM=8.691E-01  e=4.583E-23  Thermochaetoides thermophila DSM 1495
  1dqs-assembly1_A  TM=8.653E-01  e=8.138E-23  Aspergillus nidulans
  5tpr-assembly1_B  TM=8.767E-01  e=3.606E-18  Trichormus variabilis ATCC 29413

Organism: NCBI:txid34283

Radius of gyration: 22.15 Å; Cα contacts (8 Å, |Δi|>4): 553; chains: 1; bounding box: 60×48×69 Å

Sequence (325 aa):
MKVFDKAIESRLDRRCTFVALGGGVIGDMCGFAAASFLRGVNFVQIPTTVMAQVDSSVGGKTGINHPLGKNLIGAFYQPQCVLIDTDTLDTLPDRELASGLAEVIKYGLIRDAEFFEWQEKNMEKLIASIVDDYASLVYYNNISYTSTVVLSSLLQGIFLQAYMQSGVVNCRNPNALAYAIKRSCENKAEVVSLDEKESGLRATLNLGHTFGHAIETGFGYGQWLHGEAVAAGTVMAVDMSYRLGWIDSSIVKRVDDILLRAKLPTASPETMTVEMFKSVMAVDKKVADGLLRLILLKGPLGNCVFTGDYDRKALDDTLSAFCKS